Protein AF-0000000075410027 (afdb_homodimer)

Sequence (292 aa):
MDDFMQMAMDQAAAAARRGEVPVGAVLVRAGQVIAADGNRVEELHDPTAHAEMQVIRAAATRLGQTRLEECDLYVTLEPCPMCAAAIAHARLRRLYYGAYDPKGGGVEHGARVFERSTCHHRPEIVGGLREAENAALLQDFFRQRRMDDFMQMAMDQAAAAARRGEVPVGAVLVRAGQVIAADGNRVEELHDPTAHAEMQVIRAAATRLGQTRLEECDLYVTLEPCPMCAAAIAHARLRRLYYGAYDPKGGGVEHGARVFERSTCHHRPEIVGGLREAENAALLQDFFRQRR

Structure (mmCIF, N/CA/C/O backbone):
data_AF-0000000075410027-model_v1
#
loop_
_entity.id
_entity.type
_entity.pdbx_description
1 polymer 'tRNA-specific adenosine deaminase'
#
loop_
_atom_site.group_PDB
_atom_site.id
_atom_site.type_symbol
_atom_site.label_atom_id
_atom_site.label_alt_id
_atom_site.label_comp_id
_atom_site.label_asym_id
_atom_site.label_entity_id
_atom_site.label_seq_id
_atom_site.pdbx_PDB_ins_code
_atom_site.Cartn_x
_atom_site.Cartn_y
_atom_site.Cartn_z
_atom_site.occupancy
_atom_site.B_iso_or_equiv
_atom_site.auth_seq_id
_atom_site.auth_comp_id
_atom_site.auth_asym_id
_atom_site.auth_atom_id
_atom_site.pdbx_PDB_model_num
ATOM 1 N N . MET A 1 1 ? 9.203 -29.406 -10.875 1 52.16 1 MET A N 1
ATOM 2 C CA . MET A 1 1 ? 9.422 -27.953 -10.773 1 52.16 1 MET A CA 1
ATOM 3 C C . MET A 1 1 ? 8.367 -27.312 -9.883 1 52.16 1 MET A C 1
ATOM 5 O O . MET A 1 1 ? 7.188 -27.656 -9.945 1 52.16 1 MET A O 1
ATOM 9 N N . ASP A 1 2 ? 8.812 -26.609 -8.938 1 72.62 2 ASP A N 1
ATOM 10 C CA . ASP A 1 2 ? 7.852 -26.062 -7.984 1 72.62 2 ASP A CA 1
ATOM 11 C C . ASP A 1 2 ? 6.855 -25.141 -8.688 1 72.62 2 ASP A C 1
ATOM 13 O O . ASP A 1 2 ? 7.242 -24.312 -9.523 1 72.62 2 ASP A O 1
ATOM 17 N N . ASP A 1 3 ? 5.711 -25.594 -8.547 1 95.12 3 ASP A N 1
ATOM 18 C CA . ASP A 1 3 ? 4.656 -24.75 -9.094 1 95.12 3 ASP A CA 1
ATOM 19 C C . ASP A 1 3 ? 4.246 -23.672 -8.102 1 95.12 3 ASP A C 1
ATOM 21 O O . ASP A 1 3 ? 3.33 -23.859 -7.301 1 95.12 3 ASP A O 1
ATOM 25 N N . PHE A 1 4 ? 4.961 -22.562 -8.156 1 98.62 4 PHE A N 1
ATOM 26 C CA . PHE A 1 4 ? 4.77 -21.484 -7.203 1 98.62 4 PHE A CA 1
ATOM 27 C C . PHE A 1 4 ? 3.379 -20.875 -7.344 1 98.62 4 PHE A C 1
ATOM 29 O O . PHE A 1 4 ? 2.797 -20.406 -6.359 1 98.62 4 PHE A O 1
ATOM 36 N N . MET A 1 5 ? 2.801 -20.938 -8.57 1 98.75 5 MET A N 1
ATOM 37 C CA . MET A 1 5 ? 1.438 -20.438 -8.734 1 98.75 5 MET A CA 1
ATOM 38 C C . MET A 1 5 ? 0.437 -21.359 -8.047 1 98.75 5 MET A C 1
ATOM 40 O O . MET A 1 5 ? -0.549 -20.891 -7.473 1 98.75 5 MET A O 1
ATOM 44 N N . GLN A 1 6 ? 0.752 -22.656 -8.086 1 98.69 6 GLN A N 1
ATOM 45 C CA . GLN A 1 6 ? -0.108 -23.562 -7.324 1 98.69 6 GLN A CA 1
ATOM 46 C C . GLN A 1 6 ? -0.077 -23.234 -5.836 1 98.69 6 GLN A C 1
ATOM 48 O O . GLN A 1 6 ? -1.111 -23.266 -5.168 1 98.69 6 GLN A O 1
ATOM 53 N N . MET A 1 7 ? 1.075 -22.969 -5.348 1 98.81 7 MET A N 1
ATOM 54 C CA . MET A 1 7 ? 1.211 -22.609 -3.938 1 98.81 7 MET A CA 1
ATOM 55 C C . MET A 1 7 ? 0.446 -21.328 -3.625 1 98.81 7 MET A C 1
ATOM 57 O O . MET A 1 7 ? -0.187 -21.219 -2.574 1 98.81 7 MET A O 1
ATOM 61 N N . ALA A 1 8 ? 0.521 -20.344 -4.547 1 98.88 8 ALA A N 1
ATOM 62 C CA . ALA A 1 8 ? -0.258 -19.125 -4.379 1 98.88 8 ALA A CA 1
ATOM 63 C C . ALA A 1 8 ? -1.755 -19.422 -4.383 1 98.88 8 ALA A C 1
ATOM 65 O O . ALA A 1 8 ? -2.504 -18.875 -3.566 1 98.88 8 ALA A O 1
ATOM 66 N N . MET A 1 9 ? -2.168 -20.312 -5.262 1 98.81 9 MET A N 1
ATOM 67 C CA . MET A 1 9 ? -3.576 -20.688 -5.348 1 98.81 9 MET A CA 1
ATOM 68 C C . MET A 1 9 ? -4.027 -21.391 -4.07 1 98.81 9 MET A C 1
ATOM 70 O O . MET A 1 9 ? -5.168 -21.234 -3.639 1 98.81 9 MET A O 1
ATOM 74 N N . ASP A 1 10 ? -3.135 -22.203 -3.475 1 98.81 10 ASP A N 1
ATOM 75 C CA . ASP A 1 10 ? -3.443 -22.828 -2.193 1 98.81 10 ASP A CA 1
ATOM 76 C C . ASP A 1 10 ? -3.678 -21.781 -1.111 1 98.81 10 ASP A C 1
ATOM 78 O O . ASP A 1 10 ? -4.562 -21.938 -0.268 1 98.81 10 ASP A O 1
ATOM 82 N N . GLN A 1 11 ? -2.906 -20.719 -1.109 1 98.94 11 GLN A N 1
ATOM 83 C CA . GLN A 1 11 ? -3.1 -19.625 -0.172 1 98.94 11 GLN A CA 1
ATOM 84 C C . GLN A 1 11 ? -4.426 -18.906 -0.423 1 98.94 11 GLN A C 1
ATOM 86 O O . GLN A 1 11 ? -5.105 -18.5 0.521 1 98.94 11 GLN A O 1
ATOM 91 N N . ALA A 1 12 ? -4.75 -18.719 -1.704 1 98.88 12 ALA A N 1
ATOM 92 C CA . ALA A 1 12 ? -6.031 -18.109 -2.059 1 98.88 12 ALA A CA 1
ATOM 93 C C . ALA A 1 12 ? -7.199 -18.938 -1.527 1 98.88 12 ALA A C 1
ATOM 95 O O . ALA A 1 12 ? -8.148 -18.391 -0.961 1 98.88 12 ALA A O 1
ATOM 96 N N . ALA A 1 13 ? -7.082 -20.234 -1.699 1 98.62 13 ALA A N 1
ATOM 97 C CA . ALA A 1 13 ? -8.117 -21.141 -1.203 1 98.62 13 ALA A CA 1
ATOM 98 C C . ALA A 1 13 ? -8.242 -21.047 0.316 1 98.62 13 ALA A C 1
ATOM 100 O O . ALA A 1 13 ? -9.344 -21.062 0.859 1 98.62 13 ALA A O 1
ATOM 101 N N . ALA A 1 14 ? -7.133 -21.047 1.018 1 98.75 14 ALA A N 1
ATOM 102 C CA . ALA A 1 14 ? -7.129 -20.906 2.471 1 98.75 14 ALA A CA 1
ATOM 103 C C . ALA A 1 14 ? -7.785 -19.594 2.895 1 98.75 14 ALA A C 1
ATOM 105 O O . ALA A 1 14 ? -8.508 -19.547 3.891 1 98.75 14 ALA A O 1
ATOM 106 N N . ALA A 1 15 ? -7.508 -18.484 2.145 1 98.75 15 ALA A N 1
ATOM 107 C CA . ALA A 1 15 ? -8.156 -17.203 2.416 1 98.75 15 ALA A CA 1
ATOM 108 C C . ALA A 1 15 ? -9.672 -17.312 2.287 1 98.75 15 ALA A C 1
ATOM 110 O O . ALA A 1 15 ? -10.406 -16.828 3.143 1 98.75 15 ALA A O 1
ATOM 111 N N . ALA A 1 16 ? -10.109 -17.984 1.285 1 98.25 16 ALA A N 1
ATOM 112 C CA . ALA A 1 16 ? -11.539 -18.172 1.07 1 98.25 16 ALA A CA 1
ATOM 113 C C . ALA A 1 16 ? -12.18 -18.906 2.252 1 98.25 16 ALA A C 1
ATOM 115 O O . ALA A 1 16 ? -13.273 -18.547 2.693 1 98.25 16 ALA A O 1
ATOM 116 N N . ARG A 1 17 ? -11.477 -19.891 2.74 1 97.31 17 ARG A N 1
ATOM 117 C CA . ARG A 1 17 ? -11.992 -20.688 3.85 1 97.31 17 ARG A CA 1
ATOM 118 C C . ARG A 1 17 ? -12.141 -19.828 5.109 1 97.31 17 ARG A C 1
ATOM 120 O O . ARG A 1 17 ? -12.984 -20.125 5.961 1 97.31 17 ARG A O 1
ATOM 127 N N . ARG A 1 18 ? -11.414 -18.766 5.203 1 96.38 18 ARG A N 1
ATOM 128 C CA . ARG A 1 18 ? -11.477 -17.875 6.355 1 96.38 18 ARG A CA 1
ATOM 129 C C . ARG A 1 18 ? -12.438 -16.719 6.098 1 96.38 18 ARG A C 1
ATOM 131 O O . ARG A 1 18 ? -12.516 -15.773 6.895 1 96.38 18 ARG A O 1
ATOM 138 N N . GLY A 1 19 ? -13.047 -16.719 4.918 1 96.69 19 GLY A N 1
ATOM 139 C CA . GLY A 1 19 ? -14.031 -15.695 4.605 1 96.69 19 GLY A CA 1
ATOM 140 C C . GLY A 1 19 ? -13.43 -14.484 3.92 1 96.69 19 GLY A C 1
ATOM 141 O O . GLY A 1 19 ? -14.094 -13.445 3.789 1 96.69 19 GLY A O 1
ATOM 142 N N . GLU A 1 20 ? -12.195 -14.578 3.502 1 98.44 20 GLU A N 1
ATOM 143 C CA . GLU A 1 20 ? -11.508 -13.516 2.781 1 98.44 20 GLU A CA 1
ATOM 144 C C . GLU A 1 20 ? -11.664 -13.68 1.272 1 98.44 20 GLU A C 1
ATOM 146 O O . GLU A 1 20 ? -11.797 -14.797 0.775 1 98.44 20 GLU A O 1
ATOM 151 N N . VAL A 1 21 ? -11.672 -12.477 0.476 1 98.31 21 VAL A N 1
ATOM 152 C CA . VAL A 1 21 ? -11.539 -12.578 -0.973 1 98.31 21 VAL A CA 1
ATOM 153 C 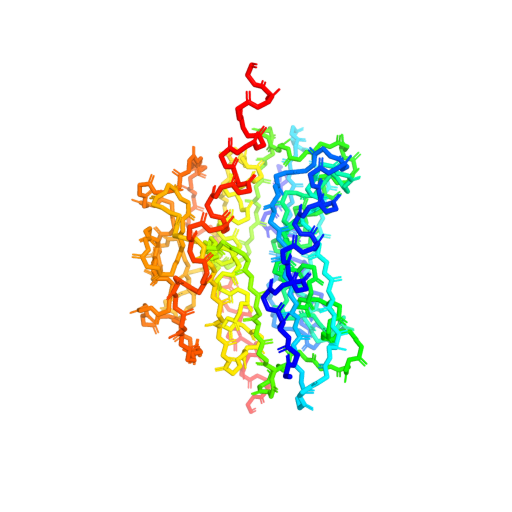C . VAL A 1 21 ? -10.359 -13.484 -1.321 1 98.31 21 VAL A C 1
ATOM 155 O O . VAL A 1 21 ? -9.266 -13.32 -0.78 1 98.31 21 VAL A O 1
ATOM 158 N N . PRO A 1 22 ? -10.57 -14.484 -2.164 1 98.75 22 PRO A N 1
ATOM 159 C CA . PRO A 1 22 ? -9.555 -15.516 -2.393 1 98.75 22 PRO A CA 1
ATOM 160 C C . PRO A 1 22 ? -8.406 -15.023 -3.273 1 98.75 22 PRO A C 1
ATOM 162 O O . PRO A 1 22 ? -8.367 -15.336 -4.465 1 98.75 22 PRO A O 1
ATOM 165 N N . VAL A 1 23 ? -7.516 -14.375 -2.76 1 98.94 23 VAL A N 1
ATOM 166 C CA . VAL A 1 23 ? -6.25 -14 -3.385 1 98.94 23 VAL A CA 1
ATOM 167 C C . VAL A 1 23 ? -5.086 -14.547 -2.561 1 98.94 23 VAL A C 1
ATOM 169 O O . VAL A 1 23 ? -5.102 -14.477 -1.328 1 98.94 23 VAL A O 1
ATOM 172 N N . GLY A 1 24 ? -4.172 -15.141 -3.156 1 98.94 24 GLY A N 1
ATOM 173 C CA . GLY A 1 24 ? -2.979 -15.688 -2.529 1 98.94 24 GLY A CA 1
ATOM 174 C C . GLY A 1 24 ? -1.696 -15.305 -3.242 1 98.94 24 GLY A C 1
ATOM 175 O O . GLY A 1 24 ? -1.711 -15.008 -4.441 1 98.94 24 GLY A O 1
ATOM 176 N N . ALA A 1 25 ? -0.602 -15.281 -2.502 1 98.94 25 ALA A N 1
ATOM 177 C CA . ALA A 1 25 ? 0.689 -14.875 -3.047 1 98.94 25 ALA A CA 1
ATOM 178 C C . ALA A 1 25 ? 1.83 -15.664 -2.414 1 98.94 25 ALA A C 1
ATOM 180 O O . ALA A 1 25 ? 1.72 -16.125 -1.273 1 98.94 25 ALA A O 1
ATOM 181 N N . VAL A 1 26 ? 2.871 -15.781 -3.16 1 98.94 26 VAL A N 1
ATOM 182 C CA . VAL A 1 26 ? 4.117 -16.406 -2.725 1 98.94 26 VAL A CA 1
ATOM 183 C C . VAL A 1 26 ? 5.305 -15.57 -3.207 1 98.94 26 VAL A C 1
ATOM 185 O O . VAL A 1 26 ? 5.324 -15.109 -4.348 1 98.94 26 VAL A O 1
ATOM 188 N N . LEU A 1 27 ? 6.152 -15.32 -2.354 1 98.88 27 LEU A N 1
ATOM 189 C CA . LEU A 1 27 ? 7.41 -14.664 -2.695 1 98.88 27 LEU A CA 1
ATOM 190 C C . LEU A 1 27 ? 8.562 -15.656 -2.674 1 98.88 27 LEU A C 1
ATOM 192 O O . LEU A 1 27 ? 8.742 -16.391 -1.693 1 98.88 27 LEU A O 1
ATOM 196 N N . VAL A 1 28 ? 9.336 -15.688 -3.758 1 98.81 28 VAL A N 1
ATOM 197 C CA . VAL A 1 28 ? 10.352 -16.719 -3.979 1 98.81 28 VAL A CA 1
ATOM 198 C C . VAL A 1 28 ? 11.719 -16.062 -4.16 1 98.81 28 VAL A C 1
ATOM 200 O O . VAL A 1 28 ? 11.828 -15.023 -4.812 1 98.81 28 VAL A O 1
ATOM 203 N N . ARG A 1 29 ? 12.727 -16.562 -3.551 1 98.19 29 ARG A N 1
ATOM 204 C CA . ARG A 1 29 ? 14.125 -16.156 -3.725 1 98.19 29 ARG A CA 1
ATOM 205 C C . ARG A 1 29 ? 15.008 -17.375 -4.023 1 98.19 29 ARG A C 1
ATOM 207 O O . ARG A 1 29 ? 15.047 -18.328 -3.246 1 98.19 29 ARG A O 1
ATOM 214 N N . ALA A 1 30 ? 15.617 -17.391 -5.109 1 96.38 30 ALA A N 1
ATOM 215 C CA . ALA A 1 30 ? 16.531 -18.469 -5.5 1 96.38 30 ALA A CA 1
ATOM 216 C C . ALA A 1 30 ? 15.828 -19.812 -5.426 1 96.38 30 ALA A C 1
ATOM 218 O O . ALA A 1 30 ? 16.375 -20.766 -4.859 1 96.38 30 ALA A O 1
ATOM 219 N N . GLY A 1 31 ? 14.648 -19.797 -5.863 1 96.38 31 GLY A N 1
ATOM 220 C CA . GLY A 1 31 ? 13.914 -21.047 -5.977 1 96.38 31 GLY A CA 1
ATOM 221 C C . GLY A 1 31 ? 13.312 -21.516 -4.664 1 96.38 31 GLY A C 1
ATOM 222 O O . GLY A 1 31 ? 12.703 -22.578 -4.594 1 96.38 31 GLY A O 1
ATOM 223 N N . GLN A 1 32 ? 13.438 -20.688 -3.66 1 97.5 32 GLN A N 1
ATOM 224 C CA . GLN A 1 32 ? 12.898 -21.031 -2.35 1 97.5 32 GLN A CA 1
ATOM 225 C C . GLN A 1 32 ? 11.797 -20.047 -1.941 1 97.5 32 GLN A C 1
ATOM 227 O O . GLN A 1 32 ? 11.922 -18.844 -2.158 1 97.5 32 GLN A O 1
ATOM 232 N N . VAL A 1 33 ? 10.789 -20.609 -1.358 1 98.5 33 VAL A N 1
ATOM 233 C CA . VAL A 1 33 ? 9.711 -19.766 -0.85 1 98.5 33 VAL A CA 1
ATOM 234 C C . VAL A 1 33 ? 10.172 -19.031 0.408 1 98.5 33 VAL A C 1
ATOM 236 O O . VAL A 1 33 ? 10.586 -19.672 1.384 1 98.5 33 VAL A O 1
ATOM 239 N N . ILE A 1 34 ? 10.062 -17.734 0.366 1 98.38 34 ILE A N 1
ATOM 240 C CA . ILE A 1 34 ? 10.445 -16.922 1.509 1 98.38 34 ILE A CA 1
ATOM 241 C C . ILE A 1 34 ? 9.219 -16.562 2.336 1 98.38 34 ILE A C 1
ATOM 243 O O . ILE A 1 34 ? 9.297 -16.438 3.561 1 98.38 34 ILE A O 1
ATOM 247 N N . ALA A 1 35 ? 8.125 -16.406 1.696 1 98.81 35 ALA A N 1
ATOM 248 C CA . ALA A 1 35 ? 6.863 -16.047 2.346 1 98.81 35 ALA A CA 1
ATOM 249 C C . ALA A 1 35 ? 5.668 -16.5 1.509 1 98.81 35 ALA A C 1
ATOM 251 O O . ALA A 1 35 ? 5.746 -16.547 0.278 1 98.81 35 ALA A O 1
ATOM 252 N N . ALA A 1 36 ? 4.641 -16.859 2.102 1 98.88 36 ALA A N 1
ATOM 253 C CA . ALA A 1 36 ? 3.367 -17.25 1.503 1 98.88 36 ALA A CA 1
ATOM 254 C C . ALA A 1 36 ? 2.195 -16.844 2.383 1 98.88 36 ALA A C 1
ATOM 256 O O . ALA A 1 36 ? 2.254 -16.969 3.609 1 98.88 36 ALA A O 1
ATOM 257 N N . ASP A 1 37 ? 1.23 -16.266 1.782 1 98.94 37 ASP A N 1
ATOM 258 C CA . ASP A 1 37 ? 0.067 -15.828 2.547 1 98.94 37 ASP A CA 1
ATOM 259 C C . ASP A 1 37 ? -1.102 -15.484 1.622 1 98.94 37 ASP A C 1
ATOM 261 O O . ASP A 1 37 ? -0.961 -15.523 0.398 1 98.94 37 ASP A O 1
ATOM 265 N N . GLY A 1 38 ? -2.305 -15.297 2.178 1 98.94 38 GLY A N 1
ATOM 266 C CA . GLY A 1 38 ? -3.5 -14.82 1.501 1 98.94 38 GLY A CA 1
ATOM 267 C C . GLY A 1 38 ? -4.047 -13.531 2.092 1 98.94 38 GLY A C 1
ATOM 268 O O . GLY A 1 38 ? -3.475 -12.984 3.039 1 98.94 38 GLY A O 1
ATOM 269 N N . ASN A 1 39 ? -5.059 -13.047 1.417 1 98.88 39 ASN A N 1
ATOM 270 C CA . ASN A 1 39 ? -5.738 -11.875 1.954 1 98.88 39 ASN A CA 1
ATOM 271 C C . ASN A 1 39 ? -6.125 -12.07 3.416 1 98.88 39 ASN A C 1
ATOM 273 O O . ASN A 1 39 ? -6.57 -13.148 3.805 1 98.88 39 ASN A O 1
ATOM 277 N N . ARG A 1 40 ? -5.98 -11.008 4.215 1 98.56 40 ARG A N 1
ATOM 278 C CA . ARG A 1 40 ? -6.375 -11.047 5.617 1 98.56 40 ARG A CA 1
ATOM 279 C C . ARG A 1 40 ? -7.062 -9.742 6.027 1 98.56 40 ARG A C 1
ATOM 281 O O . ARG A 1 40 ? -6.957 -9.312 7.176 1 98.56 40 ARG A O 1
ATOM 288 N N . VAL A 1 41 ? -7.707 -9.078 5.113 1 98.62 41 VAL A N 1
ATOM 289 C CA . VAL A 1 41 ? -8.32 -7.766 5.312 1 98.62 41 VAL A CA 1
ATOM 290 C C . VAL A 1 41 ? -9.344 -7.844 6.441 1 98.62 41 VAL A C 1
ATOM 292 O O . VAL A 1 41 ? -9.297 -7.059 7.391 1 98.62 41 VAL A O 1
ATOM 295 N N . GLU A 1 42 ? -10.242 -8.82 6.383 1 97.31 42 GLU A N 1
ATOM 296 C CA . GLU A 1 42 ? -11.289 -8.961 7.387 1 97.31 42 GLU A CA 1
ATOM 297 C C . GLU A 1 42 ? -10.734 -9.5 8.703 1 97.31 42 GLU A C 1
ATOM 299 O O . GLU A 1 42 ? -11.039 -8.977 9.773 1 97.31 42 GLU A O 1
ATOM 304 N N . GLU A 1 43 ? -9.93 -10.5 8.594 1 97.5 43 GLU A N 1
ATOM 305 C CA . GLU A 1 43 ? -9.375 -11.156 9.773 1 97.5 43 GLU A CA 1
ATOM 306 C C . GLU A 1 43 ? -8.594 -10.172 10.633 1 97.5 43 GLU A C 1
ATOM 308 O O . GLU A 1 43 ? -8.688 -10.203 11.867 1 97.5 43 GLU A O 1
ATOM 313 N N . LEU A 1 44 ? -7.852 -9.219 10.039 1 97.31 44 LEU A N 1
ATOM 314 C CA . LEU A 1 44 ? -6.949 -8.344 10.781 1 97.31 44 LEU A CA 1
ATOM 315 C C . LEU A 1 44 ? -7.547 -6.949 10.93 1 97.31 44 LEU A C 1
ATOM 317 O O . LEU A 1 44 ? -6.902 -6.047 11.477 1 97.31 44 LEU A O 1
ATOM 321 N N . HIS A 1 45 ? -8.75 -6.742 10.398 1 97.19 45 HIS A N 1
ATOM 322 C CA . HIS A 1 45 ? -9.344 -5.414 10.352 1 97.19 45 HIS A CA 1
ATOM 323 C C . HIS A 1 45 ? -8.375 -4.398 9.758 1 97.19 45 HIS A C 1
ATOM 325 O O . HIS A 1 45 ? -8.156 -3.332 10.344 1 97.19 45 HIS A O 1
ATOM 331 N N . ASP A 1 46 ? -7.762 -4.75 8.648 1 98.5 46 ASP A N 1
ATOM 332 C CA . ASP A 1 46 ? -6.742 -3.951 7.98 1 98.5 46 ASP A CA 1
ATOM 333 C C . ASP A 1 46 ? -7.008 -3.865 6.48 1 98.5 46 ASP A C 1
ATOM 335 O O . ASP A 1 46 ? -6.781 -4.828 5.746 1 98.5 46 ASP A O 1
ATOM 339 N N . PRO A 1 47 ? -7.434 -2.717 6.031 1 98.69 47 PRO A N 1
ATOM 340 C CA . PRO A 1 47 ? -7.789 -2.586 4.617 1 98.69 47 PRO A CA 1
ATOM 341 C C . PRO A 1 47 ? -6.59 -2.773 3.689 1 98.69 47 PRO A C 1
ATOM 343 O O . PRO A 1 47 ? -6.754 -2.881 2.473 1 98.69 47 PRO A O 1
ATOM 346 N N . THR A 1 48 ? -5.359 -2.844 4.238 1 98.75 48 THR A N 1
ATOM 347 C CA . THR A 1 48 ? -4.156 -2.951 3.42 1 98.75 48 THR A CA 1
ATOM 348 C C . THR A 1 48 ? -3.629 -4.383 3.42 1 98.75 48 THR A C 1
ATOM 350 O O . THR A 1 48 ? -2.643 -4.688 2.746 1 98.75 48 THR A O 1
ATOM 353 N N . ALA A 1 49 ? -4.309 -5.273 4.105 1 98.75 49 ALA A N 1
ATOM 354 C CA . ALA A 1 49 ? -3.777 -6.617 4.32 1 98.75 49 ALA A CA 1
ATOM 355 C C . ALA A 1 49 ? -4.062 -7.516 3.119 1 98.75 49 ALA A C 1
ATOM 357 O O . ALA A 1 49 ? -4.609 -8.609 3.273 1 98.75 49 ALA A O 1
ATOM 358 N N . HIS A 1 50 ? -3.674 -7.066 1.96 1 98.94 50 HIS A N 1
ATOM 359 C CA . HIS A 1 50 ? -3.721 -7.883 0.751 1 98.94 50 HIS A CA 1
ATOM 360 C C . HIS A 1 50 ? -2.627 -8.945 0.762 1 98.94 50 HIS A C 1
ATOM 362 O O . HIS A 1 50 ? -1.615 -8.797 1.45 1 98.94 50 HIS A O 1
ATOM 368 N N . ALA A 1 51 ? -2.816 -9.984 0.036 1 98.94 51 ALA A N 1
ATOM 369 C CA . ALA A 1 51 ? -1.875 -11.094 -0.016 1 98.94 51 ALA A CA 1
ATOM 370 C C . ALA A 1 51 ? -0.47 -10.609 -0.361 1 98.94 51 ALA A C 1
ATOM 372 O O . ALA A 1 51 ? 0.506 -11.008 0.279 1 98.94 51 ALA A O 1
ATOM 373 N N . GLU A 1 52 ? -0.322 -9.742 -1.394 1 98.94 52 G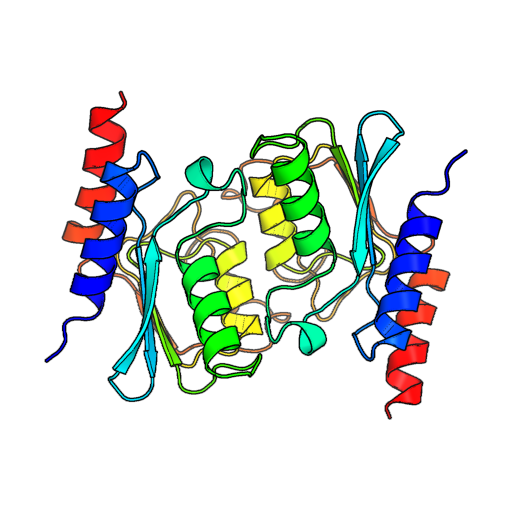LU A N 1
ATOM 374 C CA . GLU A 1 52 ? 0.969 -9.219 -1.828 1 98.94 52 GLU A CA 1
ATOM 375 C C . GLU A 1 52 ? 1.662 -8.461 -0.702 1 98.94 52 GLU A C 1
ATOM 377 O O . GLU A 1 52 ? 2.863 -8.625 -0.482 1 98.94 52 GLU A O 1
ATOM 382 N N . MET A 1 53 ? 0.872 -7.602 -0.048 1 98.94 53 MET A N 1
ATOM 383 C CA . MET A 1 53 ? 1.417 -6.82 1.061 1 98.94 53 MET A CA 1
ATOM 384 C C . MET A 1 53 ? 1.944 -7.734 2.16 1 98.94 53 MET A C 1
ATOM 386 O O . MET A 1 53 ? 3.035 -7.512 2.689 1 98.94 53 MET A O 1
ATOM 390 N N . GLN A 1 54 ? 1.171 -8.781 2.49 1 98.88 54 GLN A N 1
ATOM 391 C CA . GLN A 1 54 ? 1.558 -9.727 3.537 1 98.88 54 GLN A CA 1
ATOM 392 C C . GLN A 1 54 ? 2.906 -10.367 3.227 1 98.88 54 GLN A C 1
ATOM 394 O O . GLN A 1 54 ? 3.783 -10.438 4.09 1 98.88 54 GLN A O 1
ATOM 399 N N . VAL A 1 55 ? 3.084 -10.805 2.023 1 98.94 55 VAL A N 1
ATOM 400 C CA . VAL A 1 55 ? 4.281 -11.586 1.729 1 98.94 55 VAL A CA 1
ATOM 401 C C . VAL A 1 55 ? 5.477 -10.656 1.549 1 98.94 55 VAL A C 1
ATOM 403 O O . VAL A 1 55 ? 6.605 -11.016 1.891 1 98.94 55 VAL A O 1
ATOM 406 N N . ILE A 1 56 ? 5.277 -9.453 1.019 1 98.94 56 ILE A N 1
ATOM 407 C CA . ILE A 1 56 ? 6.363 -8.492 0.882 1 98.94 56 ILE A CA 1
ATOM 408 C C . ILE A 1 56 ? 6.887 -8.102 2.264 1 98.94 56 ILE A C 1
ATOM 410 O O . ILE A 1 56 ? 8.094 -8.125 2.506 1 98.94 56 ILE A O 1
ATOM 414 N N . ARG A 1 57 ? 6.012 -7.777 3.189 1 98.69 57 ARG A N 1
ATOM 415 C CA . ARG A 1 57 ? 6.41 -7.391 4.539 1 98.69 57 ARG A CA 1
ATOM 416 C C . ARG A 1 57 ? 7.113 -8.539 5.25 1 98.69 57 ARG A C 1
ATOM 418 O O . ARG A 1 57 ? 8.141 -8.344 5.895 1 98.69 57 ARG A O 1
ATOM 425 N N . ALA A 1 58 ? 6.551 -9.734 5.137 1 98.62 58 ALA A N 1
ATOM 426 C CA . ALA A 1 58 ? 7.137 -10.906 5.781 1 98.62 58 ALA A CA 1
ATOM 427 C C . ALA A 1 58 ? 8.539 -11.18 5.25 1 98.62 58 ALA A C 1
ATOM 429 O O . ALA A 1 58 ? 9.461 -11.461 6.023 1 98.62 58 ALA A O 1
ATOM 430 N N . ALA A 1 59 ? 8.695 -11.117 3.969 1 98.56 59 ALA A N 1
ATOM 431 C CA . ALA A 1 59 ? 9.992 -11.383 3.354 1 98.56 59 ALA A CA 1
ATOM 432 C C . ALA A 1 59 ? 11.023 -10.328 3.758 1 98.56 59 ALA A C 1
ATOM 434 O O . ALA A 1 59 ? 12.164 -10.664 4.078 1 98.56 59 ALA A O 1
ATOM 435 N N . ALA A 1 60 ? 10.602 -9.055 3.684 1 98.5 60 ALA A N 1
ATOM 436 C CA . ALA A 1 60 ? 11.5 -7.965 4.062 1 98.5 60 ALA A CA 1
ATOM 437 C C . ALA A 1 60 ? 12 -8.141 5.496 1 98.5 60 ALA A C 1
ATOM 439 O O . ALA A 1 60 ? 13.188 -7.965 5.77 1 98.5 60 ALA A O 1
ATOM 440 N N . THR A 1 61 ? 11.07 -8.5 6.367 1 97.19 61 THR A N 1
ATOM 441 C CA . THR A 1 61 ? 11.414 -8.727 7.766 1 97.19 61 THR A CA 1
ATOM 442 C C . THR A 1 61 ? 12.375 -9.906 7.902 1 97.19 61 THR A C 1
ATOM 444 O O . THR A 1 61 ? 13.391 -9.82 8.594 1 97.19 61 THR A O 1
ATOM 447 N N . ARG A 1 62 ? 12.07 -10.969 7.285 1 97.12 62 ARG A N 1
ATOM 448 C CA . ARG A 1 62 ? 12.867 -12.188 7.359 1 97.12 62 ARG A CA 1
ATOM 449 C C . ARG A 1 62 ? 14.281 -11.953 6.84 1 97.12 62 ARG A C 1
ATOM 451 O O . ARG A 1 62 ? 15.25 -12.469 7.398 1 97.12 62 ARG A O 1
ATOM 458 N N . LEU A 1 63 ? 14.375 -11.211 5.785 1 96.88 63 LEU A N 1
ATOM 459 C CA . LEU A 1 63 ? 15.664 -10.992 5.137 1 96.88 63 LEU A CA 1
ATOM 460 C C . LEU A 1 63 ? 16.391 -9.797 5.746 1 96.88 63 LEU A C 1
ATOM 462 O O . LEU A 1 63 ? 17.578 -9.586 5.484 1 96.88 63 LEU A O 1
ATOM 466 N N . GLY A 1 64 ? 15.688 -9 6.496 1 97.06 64 GLY A N 1
ATOM 467 C CA . GLY A 1 64 ? 16.281 -7.844 7.145 1 97.06 64 GLY A CA 1
ATOM 468 C C . GLY A 1 64 ? 16.641 -6.738 6.172 1 97.06 64 GLY A C 1
ATOM 469 O O . GLY A 1 64 ? 17.672 -6.07 6.34 1 97.06 64 GLY A O 1
ATOM 470 N N . GLN A 1 65 ? 15.883 -6.664 5.129 1 96.19 65 GLN A N 1
ATOM 471 C CA . GLN A 1 65 ? 16.156 -5.633 4.129 1 96.19 65 GLN A CA 1
ATOM 472 C C . GLN A 1 65 ? 14.859 -5.129 3.496 1 96.19 65 GLN A C 1
ATOM 474 O O . GLN A 1 65 ? 13.891 -5.883 3.369 1 96.19 65 GLN A O 1
ATOM 479 N N . THR A 1 66 ? 14.875 -3.863 3.047 1 97.12 66 THR A N 1
ATOM 480 C CA . THR A 1 66 ? 13.703 -3.236 2.451 1 97.12 66 THR A CA 1
ATOM 481 C C . THR A 1 66 ? 13.633 -3.527 0.956 1 97.12 66 THR A C 1
ATOM 483 O O . THR A 1 66 ? 12.547 -3.514 0.364 1 97.12 66 THR A O 1
ATOM 486 N N . ARG A 1 67 ? 14.773 -3.73 0.361 1 98.06 67 ARG A N 1
ATOM 487 C CA . ARG A 1 67 ? 14.859 -4.02 -1.065 1 98.06 67 ARG A CA 1
ATOM 488 C C . ARG A 1 67 ? 14.938 -5.523 -1.314 1 98.06 67 ARG A C 1
ATOM 490 O O . ARG A 1 67 ? 15.766 -6.219 -0.723 1 98.06 67 ARG A O 1
ATOM 497 N N . LEU A 1 68 ? 14.062 -6.004 -2.127 1 98.56 68 LEU A N 1
ATOM 498 C CA . LEU A 1 68 ? 13.922 -7.43 -2.41 1 98.56 68 LEU A CA 1
ATOM 499 C C . LEU A 1 68 ? 14.258 -7.727 -3.869 1 98.56 68 LEU A C 1
ATOM 501 O O . LEU A 1 68 ? 13.492 -8.406 -4.559 1 98.56 68 LEU A O 1
ATOM 505 N N . GLU A 1 69 ? 15.375 -7.27 -4.332 1 98.06 69 GLU A N 1
ATOM 506 C CA . GLU A 1 69 ? 15.758 -7.23 -5.738 1 98.06 69 GLU A CA 1
ATOM 507 C C . GLU A 1 69 ? 15.977 -8.633 -6.293 1 98.06 69 GLU A C 1
ATOM 509 O O . GLU A 1 69 ? 16 -8.828 -7.508 1 98.06 69 GLU A O 1
ATOM 514 N N . GLU A 1 70 ? 16.078 -9.68 -5.465 1 97.75 70 GLU A N 1
ATOM 515 C CA . GLU A 1 70 ? 16.312 -11.039 -5.934 1 97.75 70 GLU A CA 1
ATOM 516 C C . GLU A 1 70 ? 15.078 -11.914 -5.758 1 97.75 70 GLU A C 1
ATOM 518 O O . GLU A 1 70 ? 15.164 -13.141 -5.855 1 97.75 70 GLU A O 1
ATOM 523 N N . CYS A 1 71 ? 13.984 -11.234 -5.523 1 98.75 71 CYS A N 1
ATOM 524 C CA . CYS A 1 71 ? 12.781 -11.992 -5.215 1 98.75 71 CYS A CA 1
ATOM 525 C C . CYS A 1 71 ? 11.766 -11.898 -6.348 1 98.75 71 CYS A C 1
ATOM 527 O O . CYS A 1 71 ? 11.688 -10.867 -7.027 1 98.75 71 CYS A O 1
ATOM 529 N N . ASP A 1 72 ? 11.031 -12.977 -6.547 1 98.88 72 ASP A N 1
ATOM 530 C CA . ASP A 1 72 ? 9.922 -13.078 -7.488 1 98.88 72 ASP A CA 1
ATOM 531 C C . ASP A 1 72 ? 8.594 -13.266 -6.754 1 98.88 72 ASP A C 1
ATOM 533 O O . ASP A 1 72 ? 8.516 -14.039 -5.797 1 98.88 72 ASP A O 1
ATOM 537 N N . LEU A 1 73 ? 7.594 -12.555 -7.242 1 98.94 73 LEU A N 1
ATOM 538 C CA . LEU A 1 73 ? 6.273 -12.633 -6.625 1 98.94 73 LEU A CA 1
ATOM 539 C C . LEU A 1 73 ? 5.301 -13.391 -7.527 1 98.94 73 LEU A C 1
ATOM 541 O O . LEU A 1 73 ? 5.199 -13.094 -8.719 1 98.94 73 LEU A O 1
ATOM 545 N N . TYR A 1 74 ? 4.691 -14.352 -7 1 98.94 74 TYR A N 1
ATOM 546 C CA . TYR A 1 74 ? 3.543 -15.008 -7.617 1 98.94 74 TYR A CA 1
ATOM 547 C C . TYR A 1 74 ? 2.254 -14.648 -6.887 1 98.94 74 TYR A C 1
ATOM 549 O O . TYR A 1 74 ? 2.148 -14.82 -5.672 1 98.94 74 TYR A O 1
ATOM 557 N N . VAL A 1 75 ? 1.267 -14.148 -7.609 1 98.94 75 VAL A N 1
ATOM 558 C CA . VAL A 1 75 ? -0.008 -13.789 -7 1 98.94 75 VAL A CA 1
ATOM 559 C C . VAL A 1 75 ? -1.155 -14.18 -7.934 1 98.94 75 VAL A C 1
ATOM 561 O O . VAL A 1 75 ? -1.011 -14.133 -9.156 1 98.94 75 VAL A O 1
ATOM 564 N N . THR A 1 76 ? -2.256 -14.516 -7.387 1 98.94 76 THR A N 1
ATOM 565 C CA . THR A 1 76 ? -3.318 -15.18 -8.133 1 98.94 76 THR A CA 1
ATOM 566 C C . THR A 1 76 ? -4.145 -14.156 -8.922 1 98.94 76 THR A C 1
ATOM 568 O O . THR A 1 76 ? -4.906 -14.531 -9.812 1 98.94 76 THR A O 1
ATOM 571 N N . LEU A 1 77 ? -4.004 -12.914 -8.648 1 98.94 77 LEU A N 1
ATOM 572 C CA . LEU A 1 77 ? -4.809 -11.859 -9.242 1 98.94 77 LEU A CA 1
ATOM 573 C C . LEU A 1 77 ? -3.947 -10.648 -9.586 1 98.94 77 LEU A C 1
ATOM 575 O O . LEU A 1 77 ? -3.01 -10.32 -8.852 1 98.94 77 LEU A O 1
ATOM 579 N N . GLU A 1 78 ? -4.23 -9.977 -10.68 1 98.94 78 GLU A N 1
ATOM 580 C CA . GLU A 1 78 ? -3.537 -8.734 -11 1 98.94 78 GLU A CA 1
ATOM 581 C C . GLU A 1 78 ? -3.492 -7.793 -9.805 1 98.94 78 GLU A C 1
ATOM 583 O O . GLU A 1 78 ? -4.531 -7.457 -9.234 1 98.94 78 GLU A O 1
ATOM 588 N N . PRO A 1 79 ? -2.287 -7.344 -9.391 1 98.94 79 PRO A N 1
ATOM 589 C CA . PRO A 1 79 ? -2.178 -6.441 -8.25 1 98.94 79 PRO A CA 1
ATOM 590 C C . PRO A 1 79 ? -2.953 -5.141 -8.445 1 98.94 79 PRO A C 1
ATOM 592 O O . PRO A 1 79 ? -2.984 -4.598 -9.547 1 98.94 79 PRO A O 1
ATOM 595 N N . CYS A 1 80 ? -3.604 -4.66 -7.391 1 98.88 80 CYS A N 1
ATOM 596 C CA . CYS A 1 80 ? -4.18 -3.32 -7.371 1 98.88 80 CYS A CA 1
ATOM 597 C C . CYS A 1 80 ? -3.092 -2.258 -7.328 1 98.88 80 CYS A C 1
ATOM 599 O O . CYS A 1 80 ? -1.911 -2.578 -7.176 1 98.88 80 CYS A O 1
ATOM 601 N N . PRO A 1 81 ? -3.441 -0.997 -7.418 1 98.88 81 PRO A N 1
ATOM 602 C CA . PRO A 1 81 ? -2.404 0.037 -7.402 1 98.88 81 PRO A CA 1
ATOM 603 C C . PRO A 1 81 ? -1.578 0.023 -6.117 1 98.88 81 PRO A C 1
ATOM 605 O O . PRO A 1 81 ? -0.369 0.263 -6.156 1 98.88 81 PRO A O 1
ATOM 608 N N . MET A 1 82 ? -2.172 -0.238 -4.977 1 98.94 82 MET A N 1
ATOM 609 C CA . MET A 1 82 ? -1.452 -0.315 -3.709 1 98.94 82 MET A CA 1
ATOM 610 C C . MET A 1 82 ? -0.35 -1.366 -3.771 1 98.94 82 MET A C 1
ATOM 612 O O . MET A 1 82 ? 0.809 -1.076 -3.469 1 98.94 82 MET A O 1
ATOM 616 N N . CYS A 1 83 ? -0.724 -2.494 -4.203 1 98.94 83 CYS A N 1
ATOM 617 C CA . CYS A 1 83 ? 0.211 -3.613 -4.223 1 98.94 83 CYS A CA 1
ATOM 618 C C . CYS A 1 83 ? 1.244 -3.445 -5.328 1 98.94 83 CYS A C 1
ATOM 620 O O . CYS A 1 83 ? 2.4 -3.84 -5.172 1 98.94 83 CYS A O 1
ATOM 622 N N . ALA A 1 84 ? 0.799 -2.943 -6.438 1 98.94 84 ALA A N 1
ATOM 623 C CA . ALA A 1 84 ? 1.752 -2.674 -7.512 1 98.94 84 ALA A CA 1
ATOM 624 C C . ALA A 1 84 ? 2.834 -1.701 -7.055 1 98.94 84 ALA A C 1
ATOM 626 O O . ALA A 1 84 ? 4.02 -1.916 -7.316 1 98.94 84 ALA A O 1
ATOM 627 N N . ALA A 1 85 ? 2.408 -0.647 -6.41 1 98.94 85 ALA A N 1
ATOM 628 C CA . ALA A 1 85 ? 3.381 0.324 -5.918 1 98.94 85 ALA A CA 1
ATOM 629 C C . ALA A 1 85 ? 4.285 -0.297 -4.855 1 98.94 85 ALA A C 1
ATOM 631 O O . ALA A 1 85 ? 5.484 -0.005 -4.805 1 98.94 85 ALA A O 1
ATOM 632 N N . ALA A 1 86 ? 3.73 -1.137 -3.992 1 98.94 86 ALA A N 1
ATOM 633 C CA . ALA A 1 86 ? 4.531 -1.841 -2.994 1 98.94 86 ALA A CA 1
ATOM 634 C C . ALA A 1 86 ? 5.609 -2.695 -3.658 1 98.94 86 ALA A C 1
ATOM 636 O O . ALA A 1 86 ? 6.742 -2.754 -3.182 1 98.94 86 ALA A O 1
ATOM 637 N N . ILE A 1 87 ? 5.242 -3.359 -4.73 1 98.94 87 ILE A N 1
ATOM 638 C CA . ILE A 1 87 ? 6.164 -4.18 -5.508 1 98.94 87 ILE A CA 1
ATOM 639 C C . ILE A 1 87 ? 7.324 -3.324 -6.008 1 98.94 87 ILE A C 1
ATOM 641 O O . ILE A 1 87 ? 8.484 -3.723 -5.91 1 98.94 87 ILE A O 1
ATOM 645 N N . ALA A 1 88 ? 7.004 -2.154 -6.52 1 98.94 88 ALA A N 1
ATOM 646 C CA . ALA A 1 88 ? 8.023 -1.236 -7.016 1 98.94 88 ALA A CA 1
ATOM 647 C C . ALA A 1 88 ? 8.906 -0.731 -5.879 1 98.94 88 ALA A C 1
ATOM 649 O O . ALA A 1 88 ? 10.133 -0.702 -6 1 98.94 88 ALA A O 1
ATOM 650 N N . HIS A 1 89 ? 8.273 -0.342 -4.754 1 98.81 89 HIS A N 1
ATOM 651 C CA . HIS A 1 89 ? 9.023 0.149 -3.607 1 98.81 89 HIS A CA 1
ATOM 652 C C . HIS A 1 89 ? 9.992 -0.911 -3.092 1 98.81 89 HIS A C 1
ATOM 654 O O . HIS A 1 89 ? 11.117 -0.591 -2.688 1 98.81 89 HIS A O 1
ATOM 660 N N . ALA A 1 90 ? 9.586 -2.182 -3.135 1 98.88 90 ALA A N 1
ATOM 661 C CA . ALA A 1 90 ? 10.391 -3.289 -2.633 1 98.88 90 ALA A CA 1
ATOM 662 C C . ALA A 1 90 ? 11.43 -3.727 -3.664 1 98.88 90 ALA A C 1
ATOM 664 O O . ALA A 1 90 ? 12.305 -4.543 -3.367 1 98.88 90 ALA A O 1
ATOM 665 N N . ARG A 1 91 ? 11.25 -3.26 -4.891 1 98.81 91 ARG A N 1
ATOM 666 C CA . ARG A 1 91 ? 12.172 -3.516 -5.992 1 98.81 91 ARG A CA 1
ATOM 667 C C . ARG A 1 91 ? 12.203 -5 -6.344 1 98.81 91 ARG A C 1
ATOM 669 O O . ARG A 1 91 ? 13.273 -5.562 -6.578 1 98.81 91 ARG A O 1
ATOM 676 N N . LEU A 1 92 ? 11.047 -5.617 -6.344 1 98.88 92 LEU A N 1
ATOM 677 C CA . LEU A 1 92 ? 10.977 -7.023 -6.734 1 98.88 92 LEU A CA 1
ATOM 678 C C . LEU A 1 92 ? 11.492 -7.219 -8.156 1 98.88 92 LEU A C 1
ATOM 680 O O . LEU A 1 92 ? 11.234 -6.395 -9.039 1 98.88 92 LEU A O 1
ATOM 684 N N . ARG A 1 93 ? 12.125 -8.305 -8.359 1 98.81 93 ARG A N 1
ATOM 685 C CA . ARG A 1 93 ? 12.711 -8.625 -9.656 1 98.81 93 ARG A CA 1
ATOM 686 C C . ARG A 1 93 ? 11.633 -8.969 -10.68 1 98.81 93 ARG A C 1
ATOM 688 O O . ARG A 1 93 ? 11.664 -8.484 -11.812 1 98.81 93 ARG A O 1
ATOM 695 N N . ARG A 1 94 ? 10.656 -9.812 -10.273 1 98.81 94 ARG A N 1
ATOM 696 C CA . ARG A 1 94 ? 9.633 -10.289 -11.195 1 98.81 94 ARG A CA 1
ATOM 697 C C . ARG A 1 94 ? 8.273 -10.367 -10.516 1 98.81 94 ARG A C 1
ATOM 699 O O . ARG A 1 94 ? 8.188 -10.633 -9.312 1 98.81 94 ARG A O 1
ATOM 706 N N . LEU A 1 95 ? 7.281 -10.141 -11.32 1 98.94 95 LEU A N 1
ATOM 707 C CA . LEU A 1 95 ? 5.883 -10.312 -10.945 1 98.94 95 LEU A CA 1
ATOM 708 C C . LEU A 1 95 ? 5.184 -11.289 -11.883 1 98.94 95 LEU A C 1
ATOM 710 O O . LEU A 1 95 ? 5.125 -11.055 -13.094 1 98.94 95 LEU A O 1
ATOM 714 N N . TYR A 1 96 ? 4.707 -12.367 -11.328 1 98.88 96 TYR A N 1
ATOM 715 C CA . TYR A 1 96 ? 3.793 -13.289 -11.992 1 98.88 96 TYR A CA 1
ATOM 716 C C . TYR A 1 96 ? 2.389 -13.18 -11.406 1 98.88 96 TYR A C 1
ATOM 718 O O . TYR A 1 96 ? 2.207 -13.281 -10.188 1 98.88 96 TYR A O 1
ATOM 726 N N . TYR A 1 97 ? 1.411 -12.977 -12.227 1 98.88 97 TYR A N 1
ATOM 727 C CA . TYR A 1 97 ? 0.07 -12.969 -11.656 1 98.88 97 TYR A CA 1
ATOM 728 C C . TYR A 1 97 ? -0.895 -13.781 -12.516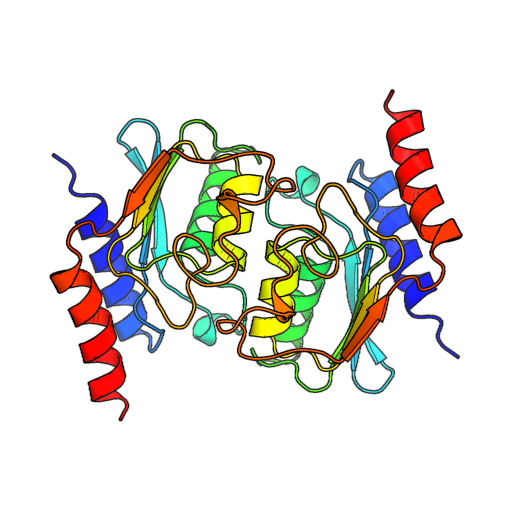 1 98.88 97 TYR A C 1
ATOM 730 O O . TYR A 1 97 ? -0.66 -13.969 -13.711 1 98.88 97 TYR A O 1
ATOM 738 N N . GLY A 1 98 ? -1.906 -14.297 -11.914 1 98.75 98 GLY A N 1
ATOM 739 C CA . GLY A 1 98 ? -2.877 -15.18 -12.547 1 98.75 98 GLY A CA 1
ATOM 740 C C . GLY A 1 98 ? -3.957 -14.43 -13.305 1 98.75 98 GLY A C 1
ATOM 741 O O . GLY A 1 98 ? -3.721 -13.938 -14.406 1 98.75 98 GLY A O 1
ATOM 742 N N . ALA A 1 99 ? -5.121 -14.25 -12.727 1 98.75 99 ALA A N 1
ATOM 743 C CA . ALA A 1 99 ? -6.27 -13.625 -13.375 1 98.75 99 ALA A CA 1
ATOM 744 C C . ALA A 1 99 ? -6.059 -12.117 -13.523 1 98.75 99 ALA A C 1
ATOM 746 O O . ALA A 1 99 ? -5.402 -11.492 -12.688 1 98.75 99 ALA A O 1
ATOM 747 N N . TYR A 1 100 ? -6.613 -11.578 -14.594 1 98.62 100 TYR A N 1
ATOM 748 C CA . TYR A 1 100 ? -6.676 -10.133 -14.766 1 98.62 100 TYR A CA 1
ATOM 749 C C . TYR A 1 100 ? -7.805 -9.531 -13.93 1 98.62 100 TYR A C 1
ATOM 751 O O . TYR A 1 100 ? -8.758 -10.234 -13.57 1 98.62 100 TYR A O 1
ATOM 759 N N . ASP A 1 101 ? -7.605 -8.305 -13.57 1 98.44 101 ASP A N 1
ATOM 760 C CA . ASP A 1 101 ? -8.609 -7.625 -12.758 1 98.44 101 ASP A CA 1
ATOM 761 C C . ASP A 1 101 ? -9.031 -6.309 -13.391 1 98.44 101 ASP A C 1
ATOM 763 O O . ASP A 1 101 ? -8.648 -5.234 -12.93 1 98.44 101 ASP A O 1
ATOM 767 N N . PRO A 1 102 ? -9.93 -6.336 -14.352 1 97.81 102 PRO A N 1
ATOM 768 C CA . PRO A 1 102 ? -10.375 -5.117 -15.031 1 97.81 102 PRO A CA 1
ATOM 769 C C . PRO A 1 102 ? -11.023 -4.113 -14.086 1 97.81 102 PRO A C 1
ATOM 771 O O . PRO A 1 102 ? -11.07 -2.918 -14.383 1 97.81 102 PRO A O 1
ATOM 774 N N . LYS A 1 103 ? -11.469 -4.551 -12.945 1 97.06 103 LYS A N 1
ATOM 775 C CA . LYS A 1 103 ? -12.234 -3.691 -12.047 1 97.06 103 LYS A CA 1
ATOM 776 C C . LYS A 1 103 ? -11.336 -3.053 -10.992 1 97.06 103 LYS A C 1
ATOM 778 O O . LYS A 1 103 ? -11.68 -2.02 -10.422 1 97.06 103 LYS A O 1
ATOM 783 N N . GLY A 1 104 ? -10.172 -3.662 -10.719 1 98 104 GLY A N 1
ATOM 784 C CA . GLY A 1 104 ? -9.406 -3.15 -9.602 1 98 104 GLY A CA 1
ATOM 785 C C . GLY A 1 104 ? -7.906 -3.182 -9.844 1 98 104 GLY A C 1
ATOM 786 O O . GLY A 1 104 ? -7.125 -2.701 -9.016 1 98 104 GLY A O 1
ATOM 787 N N . GLY A 1 105 ? -7.457 -3.668 -10.977 1 98.62 105 GLY A N 1
ATOM 788 C CA . GLY A 1 105 ? -6.043 -3.852 -11.266 1 98.62 105 GLY A CA 1
ATOM 789 C C . GLY A 1 105 ? -5.277 -2.545 -11.352 1 98.62 105 GLY A C 1
ATOM 790 O O . GLY A 1 105 ? -5.859 -1.496 -11.633 1 98.62 105 GLY A O 1
ATOM 791 N N . GLY A 1 106 ? -4 -2.631 -11.117 1 98.62 106 GLY A N 1
ATOM 792 C CA . GLY A 1 106 ? -3.117 -1.477 -11.172 1 98.62 106 GLY A CA 1
ATOM 793 C C . GLY A 1 106 ? -1.896 -1.705 -12.047 1 98.62 106 GLY A C 1
ATOM 794 O O . GLY A 1 106 ? -0.994 -0.866 -12.094 1 98.62 106 GLY A O 1
ATOM 795 N N . VAL A 1 107 ? -1.857 -2.842 -12.734 1 98.69 107 VAL A N 1
ATOM 796 C CA . VAL A 1 107 ? -0.715 -3.209 -13.57 1 98.69 107 VAL A CA 1
ATOM 797 C C . VAL A 1 107 ? -1.08 -3.066 -15.039 1 98.69 107 VAL A C 1
ATOM 799 O O . VAL A 1 107 ? -0.524 -2.219 -15.75 1 98.69 107 VAL A O 1
ATOM 802 N N . GLU A 1 108 ? -2.072 -3.826 -15.477 1 98.19 108 GLU A N 1
ATOM 803 C CA . GLU A 1 108 ? -2.553 -3.75 -16.844 1 98.19 108 GLU A CA 1
ATOM 804 C C . GLU A 1 108 ? -3.807 -2.887 -16.953 1 98.19 108 GLU A C 1
ATOM 806 O O . GLU A 1 108 ? -4.137 -2.381 -18.031 1 98.19 108 GLU A O 1
ATOM 811 N N . HIS A 1 109 ? -4.48 -2.762 -15.93 1 98.31 109 HIS A N 1
ATOM 812 C CA . HIS A 1 109 ? -5.703 -1.971 -15.852 1 98.31 109 HIS A CA 1
ATOM 813 C C . HIS A 1 109 ? -5.543 -0.811 -14.875 1 98.31 109 HIS A C 1
ATOM 815 O O . HIS A 1 109 ? -4.539 -0.72 -14.172 1 98.31 109 HIS A O 1
ATOM 821 N N . GLY A 1 110 ? -6.484 0.068 -14.906 1 97.81 110 GLY A N 1
ATOM 822 C CA . GLY A 1 110 ? -6.559 1.126 -13.906 1 97.81 110 GLY A CA 1
ATOM 823 C C . GLY A 1 110 ? -5.375 2.074 -13.953 1 97.81 110 GLY A C 1
ATOM 824 O O . GLY A 1 110 ? -5.031 2.598 -15.016 1 97.81 110 GLY A O 1
ATOM 825 N N . ALA A 1 111 ? -4.637 2.195 -12.797 1 98.38 111 ALA A N 1
ATOM 826 C CA . ALA A 1 111 ? -3.611 3.217 -12.594 1 98.38 111 ALA A CA 1
ATOM 827 C C . ALA A 1 111 ? -2.338 2.875 -13.367 1 98.38 111 ALA A C 1
ATOM 829 O O . ALA A 1 111 ? -1.499 3.746 -13.609 1 98.38 111 ALA A O 1
ATOM 830 N N . ARG A 1 112 ? -2.148 1.625 -13.711 1 98.44 112 ARG A N 1
ATOM 831 C CA . ARG A 1 112 ? -0.965 1.174 -14.438 1 98.44 112 ARG A CA 1
ATOM 832 C C . ARG A 1 112 ? 0.303 1.787 -13.852 1 98.44 112 ARG A C 1
ATOM 834 O O . ARG A 1 112 ? 1.08 2.42 -14.57 1 98.44 112 ARG A O 1
ATOM 841 N N . VAL A 1 113 ? 0.555 1.458 -12.641 1 98.81 113 VAL A N 1
ATOM 842 C CA . VAL A 1 113 ? 1.549 2.078 -11.773 1 98.81 113 VAL A CA 1
ATOM 843 C C . VAL A 1 113 ? 2.932 1.976 -12.414 1 98.81 113 VAL A C 1
ATOM 845 O O . VAL A 1 113 ? 3.689 2.949 -12.43 1 98.81 113 VAL A O 1
ATOM 848 N N . PHE A 1 114 ? 3.291 0.878 -13.055 1 98.81 114 PHE A N 1
ATOM 849 C CA . PHE A 1 114 ? 4.641 0.61 -13.531 1 98.81 114 PHE A CA 1
ATOM 850 C C . PHE A 1 114 ? 4.949 1.428 -14.781 1 98.81 114 PHE A C 1
ATOM 852 O O . PHE A 1 114 ? 6.109 1.571 -15.164 1 98.81 114 PHE A O 1
ATOM 859 N N . GLU A 1 115 ? 3.945 1.933 -15.398 1 98.06 115 GLU A N 1
ATOM 860 C CA . GLU A 1 115 ? 4.129 2.656 -16.656 1 98.06 115 GLU A CA 1
ATOM 861 C C . GLU A 1 115 ? 4.305 4.152 -16.406 1 98.06 115 GLU A C 1
ATOM 863 O O . GLU A 1 115 ? 4.535 4.918 -17.344 1 98.06 115 GLU A O 1
ATOM 868 N N . ARG A 1 116 ? 4.168 4.539 -15.188 1 97.81 116 ARG A N 1
ATOM 869 C CA . ARG A 1 116 ? 4.23 5.961 -14.867 1 97.81 116 ARG A CA 1
ATOM 870 C C . ARG A 1 116 ? 5.672 6.418 -14.664 1 97.81 116 ARG A C 1
ATOM 872 O O . ARG A 1 116 ? 6.516 5.641 -14.211 1 97.81 116 ARG A O 1
ATOM 879 N N . SER A 1 117 ? 5.922 7.703 -14.898 1 94 117 SER A N 1
ATOM 880 C CA . SER A 1 117 ? 7.262 8.266 -14.781 1 94 117 SER A CA 1
ATOM 881 C C . SER A 1 117 ? 7.707 8.336 -13.328 1 94 117 SER A C 1
ATOM 883 O O . SER A 1 117 ? 8.906 8.398 -13.039 1 94 117 SER A O 1
ATOM 885 N N . THR A 1 118 ? 6.727 8.25 -12.375 1 95.12 118 THR A N 1
ATOM 886 C CA . THR A 1 118 ? 7.039 8.367 -10.961 1 95.12 118 THR A CA 1
ATOM 887 C C . THR A 1 118 ? 7.367 7.008 -10.359 1 95.12 118 THR A C 1
ATOM 889 O O . THR A 1 118 ? 7.668 6.902 -9.164 1 95.12 118 THR A O 1
ATOM 892 N N . CYS A 1 119 ? 7.242 5.973 -11.203 1 97.44 119 CYS A N 1
ATOM 893 C CA . CYS A 1 119 ? 7.637 4.637 -10.766 1 97.44 119 CYS A CA 1
ATOM 894 C C . CYS A 1 119 ? 9.117 4.398 -11.023 1 97.44 119 CYS A C 1
ATOM 896 O O . CYS A 1 119 ? 9.555 4.332 -12.172 1 97.44 119 CYS A O 1
ATOM 898 N N . HIS A 1 120 ? 9.867 4.137 -9.992 1 96.12 120 HIS A N 1
ATOM 899 C CA . HIS A 1 120 ? 11.32 4.152 -10.125 1 96.12 120 HIS A CA 1
ATOM 900 C C . HIS A 1 120 ? 11.867 2.74 -10.312 1 96.12 120 HIS A C 1
ATOM 902 O O . HIS A 1 120 ? 13.055 2.562 -10.594 1 96.12 120 HIS A O 1
ATOM 908 N N . HIS A 1 121 ? 11.102 1.777 -10.133 1 98.44 121 HIS A N 1
ATOM 909 C CA . HIS A 1 121 ? 11.461 0.383 -10.367 1 98.44 121 HIS A CA 1
ATOM 910 C C . HIS A 1 121 ? 10.312 -0.383 -11.023 1 98.44 121 HIS A C 1
ATOM 912 O O . HIS A 1 121 ? 9.18 -0.329 -10.547 1 98.44 121 HIS A O 1
ATOM 918 N N . ARG A 1 122 ? 10.633 -1.06 -12.062 1 98.12 122 ARG A N 1
ATOM 919 C CA . ARG A 1 122 ? 9.656 -1.881 -12.773 1 98.12 122 ARG A CA 1
ATOM 920 C C . ARG A 1 122 ? 10.094 -3.342 -12.812 1 98.12 122 ARG A C 1
ATOM 922 O O . ARG A 1 122 ? 11.133 -3.67 -13.383 1 98.12 122 ARG A O 1
ATOM 929 N N . PRO A 1 123 ? 9.289 -4.188 -12.234 1 98.81 123 PRO A N 1
ATOM 930 C CA . PRO A 1 123 ? 9.625 -5.609 -12.359 1 98.81 123 PRO A CA 1
ATOM 931 C C . PRO A 1 123 ? 9.391 -6.152 -13.766 1 98.81 123 PRO A C 1
ATOM 933 O O . PRO A 1 123 ? 8.695 -5.523 -14.57 1 98.81 123 PRO A O 1
ATOM 936 N N . GLU A 1 124 ? 10.039 -7.293 -14.047 1 98.69 124 GLU A N 1
ATOM 937 C CA . GLU A 1 124 ? 9.547 -8.078 -15.172 1 98.69 124 GLU A CA 1
ATOM 938 C C . GLU A 1 124 ? 8.156 -8.641 -14.883 1 98.69 124 GLU A C 1
ATOM 940 O O . GLU A 1 124 ? 7.891 -9.102 -13.773 1 98.69 124 GLU A O 1
ATOM 945 N N . ILE A 1 125 ? 7.285 -8.625 -15.883 1 98.75 125 ILE A N 1
ATOM 946 C CA . ILE A 1 125 ? 5.895 -8.969 -15.609 1 98.75 125 ILE A CA 1
ATOM 947 C C . ILE A 1 125 ? 5.461 -10.117 -16.516 1 98.75 125 ILE A C 1
ATOM 949 O O . ILE A 1 125 ? 5.695 -10.078 -17.734 1 98.75 125 ILE A O 1
ATOM 953 N N . VAL A 1 126 ? 4.91 -11.109 -15.922 1 98.38 126 VAL A N 1
ATOM 954 C CA . VAL A 1 126 ? 4.191 -12.156 -16.641 1 98.38 126 VAL A CA 1
ATOM 955 C C . VAL A 1 126 ? 2.762 -12.258 -16.109 1 98.38 126 VAL A C 1
ATOM 957 O O . VAL A 1 126 ? 2.535 -12.742 -15 1 98.38 126 VAL A O 1
ATOM 960 N N . GLY A 1 127 ? 1.802 -11.852 -16.953 1 98.31 127 GLY A N 1
ATOM 961 C CA . GLY A 1 127 ? 0.395 -11.914 -16.594 1 98.31 127 GLY A CA 1
ATOM 962 C C . GLY A 1 127 ? -0.34 -13.062 -17.266 1 98.31 127 GLY A C 1
ATOM 963 O O . GLY A 1 127 ? 0.097 -13.562 -18.297 1 98.31 127 GLY A O 1
ATOM 964 N N . GLY A 1 128 ? -1.44 -13.523 -16.578 1 98.31 128 GLY A N 1
ATOM 965 C CA . GLY A 1 128 ? -2.311 -14.523 -17.172 1 98.31 128 GLY A CA 1
ATOM 966 C C . GLY A 1 128 ? -1.842 -15.945 -16.922 1 98.31 128 GLY A C 1
ATOM 967 O O . GLY A 1 128 ? -2.219 -16.859 -17.656 1 98.31 128 GLY A O 1
ATOM 968 N N . LEU A 1 129 ? -0.92 -16.109 -15.953 1 97.81 129 LEU A N 1
ATOM 969 C CA . LEU A 1 129 ? -0.456 -17.453 -15.586 1 97.81 129 LEU A CA 1
ATOM 970 C C . LEU A 1 129 ? -1.587 -18.266 -14.977 1 97.81 129 LEU A C 1
ATOM 972 O O . LEU A 1 129 ? -2.119 -17.922 -13.922 1 97.81 129 LEU A O 1
ATOM 976 N N . ARG A 1 130 ? -1.963 -19.375 -15.633 1 98.06 130 ARG A N 1
ATOM 977 C CA . ARG A 1 130 ? -3.09 -20.188 -15.195 1 98.06 130 ARG A CA 1
ATOM 978 C C . ARG A 1 130 ? -4.332 -19.328 -14.977 1 98.06 130 ARG A C 1
ATOM 980 O O . ARG A 1 130 ? -5.004 -19.453 -13.945 1 98.06 130 ARG A O 1
ATOM 987 N N . GLU A 1 131 ? -4.586 -18.469 -15.93 1 98.25 131 GLU A N 1
ATOM 988 C CA . GLU A 1 131 ? -5.586 -17.422 -15.828 1 98.25 131 GLU A CA 1
ATOM 989 C C . GLU A 1 131 ? -6.973 -17.984 -15.539 1 98.25 131 GLU A C 1
ATOM 991 O O . GLU A 1 131 ? -7.66 -17.531 -14.625 1 98.25 131 GLU A O 1
ATOM 996 N N . ALA A 1 132 ? -7.41 -19 -16.234 1 98.31 132 ALA A N 1
ATOM 997 C CA . ALA A 1 132 ? -8.75 -19.562 -16.109 1 98.31 132 ALA A CA 1
ATOM 998 C C . ALA A 1 132 ? -8.961 -20.156 -14.719 1 98.31 132 ALA A C 1
ATOM 1000 O O . ALA A 1 132 ? -10.023 -20 -14.109 1 98.31 132 ALA A O 1
ATOM 1001 N N . GLU A 1 133 ? -8.023 -20.891 -14.234 1 98.25 133 GLU A N 1
ATOM 1002 C CA . GLU A 1 133 ? -8.109 -21.5 -12.906 1 98.25 133 GLU A CA 1
ATOM 1003 C C . GLU A 1 133 ? -8.18 -20.422 -11.82 1 98.25 133 GLU A C 1
ATOM 1005 O O . GLU A 1 133 ? -8.961 -20.547 -10.875 1 98.25 133 GLU A O 1
ATOM 1010 N N . ASN A 1 134 ? -7.348 -19.438 -11.953 1 98.5 134 ASN A N 1
ATOM 1011 C CA . ASN A 1 134 ? -7.336 -18.344 -10.977 1 98.5 134 ASN A CA 1
ATOM 1012 C C . ASN A 1 134 ? -8.633 -17.547 -11.016 1 98.5 134 ASN A C 1
ATOM 1014 O O . ASN A 1 134 ? -9.164 -17.156 -9.969 1 98.5 134 ASN A O 1
ATOM 1018 N N . ALA A 1 135 ? -9.148 -17.297 -12.203 1 98.31 135 ALA A N 1
ATOM 1019 C CA . ALA A 1 135 ? -10.422 -16.594 -12.344 1 98.31 135 ALA A CA 1
ATOM 1020 C C . ALA A 1 135 ? -11.555 -17.391 -11.711 1 98.31 135 ALA A C 1
ATOM 1022 O O . ALA A 1 135 ? -12.453 -16.812 -11.086 1 98.31 135 ALA A O 1
ATOM 1023 N N . ALA A 1 136 ? -11.508 -18.688 -11.867 1 97.94 136 ALA A N 1
ATOM 1024 C CA . ALA A 1 136 ? -12.555 -19.547 -11.328 1 97.94 136 ALA A CA 1
ATOM 1025 C C . ALA A 1 136 ? -12.594 -19.484 -9.805 1 97.94 136 ALA A C 1
ATOM 1027 O O . ALA A 1 136 ? -13.672 -19.547 -9.203 1 97.94 136 ALA A O 1
ATOM 1028 N N . LEU A 1 137 ? -11.445 -19.422 -9.164 1 96.94 137 LEU A N 1
ATOM 1029 C CA . LEU A 1 137 ? -11.383 -19.297 -7.707 1 96.94 137 LEU A CA 1
ATOM 1030 C C . LEU A 1 137 ? -12.172 -18.078 -7.227 1 96.94 137 LEU A C 1
ATOM 1032 O O . LEU A 1 137 ? -12.93 -18.172 -6.258 1 96.94 137 LEU A O 1
ATOM 1036 N N . LEU A 1 138 ? -12 -16.922 -7.941 1 96.94 138 LEU A N 1
ATOM 1037 C CA . LEU A 1 138 ? -12.688 -15.68 -7.578 1 96.94 138 LEU A CA 1
ATOM 1038 C C . LEU A 1 138 ? -14.18 -15.789 -7.863 1 96.94 138 LEU A C 1
ATOM 1040 O O . LEU A 1 138 ? -15.008 -15.438 -7.016 1 96.94 138 LEU A O 1
ATOM 1044 N N . GLN A 1 139 ? -14.469 -16.312 -9 1 96.88 139 GLN A N 1
ATOM 1045 C CA . GLN A 1 139 ? -15.859 -16.438 -9.422 1 96.88 139 GLN A CA 1
ATOM 1046 C C . GLN A 1 139 ? -16.641 -17.344 -8.469 1 96.88 139 GLN A C 1
ATOM 1048 O O . GLN A 1 139 ? -17.766 -17.016 -8.094 1 96.88 139 GLN A O 1
ATOM 1053 N N . ASP A 1 140 ? -16.031 -18.422 -8.117 1 96.19 140 ASP A N 1
ATOM 1054 C CA . ASP A 1 140 ? -16.672 -19.375 -7.211 1 96.19 140 ASP A CA 1
ATOM 1055 C C . ASP A 1 140 ? -16.922 -18.734 -5.848 1 96.19 140 ASP A C 1
ATOM 1057 O O . ASP A 1 140 ? -17.984 -18.953 -5.242 1 96.19 140 ASP A O 1
ATOM 1061 N N . PHE A 1 141 ? -16.078 -18.031 -5.367 1 96.81 141 PHE A N 1
ATOM 1062 C CA . PHE A 1 141 ? -16.188 -17.375 -4.07 1 96.81 141 PHE A CA 1
ATOM 1063 C C . PHE A 1 141 ? -17.375 -16.406 -4.051 1 96.81 141 PHE A C 1
ATOM 1065 O O . PHE A 1 141 ? -18.188 -16.438 -3.129 1 96.81 141 PHE A O 1
ATOM 1072 N N . PHE A 1 142 ? -17.469 -15.523 -5.125 1 94.56 142 PHE A N 1
ATOM 1073 C CA . PHE A 1 142 ? -18.5 -14.492 -5.145 1 94.56 142 PHE A CA 1
ATOM 1074 C C . PHE A 1 142 ? -19.875 -15.102 -5.449 1 94.56 142 PHE A C 1
ATOM 1076 O O . PHE A 1 142 ? -20.891 -14.602 -4.977 1 94.56 142 PHE A O 1
ATOM 1083 N N . ARG A 1 143 ? -19.797 -16.234 -6.191 1 93.5 143 ARG A N 1
ATOM 1084 C CA . ARG A 1 143 ? -21.047 -16.938 -6.473 1 93.5 143 ARG A CA 1
ATOM 1085 C C . ARG A 1 143 ? -21.641 -17.531 -5.195 1 93.5 143 ARG A C 1
ATOM 1087 O O . ARG A 1 143 ? -22.859 -17.562 -5.039 1 93.5 143 ARG A O 1
ATOM 1094 N N . GLN A 1 144 ? -20.844 -17.953 -4.297 1 91.31 144 GLN A N 1
ATOM 1095 C CA . GLN A 1 144 ? -21.297 -18.578 -3.057 1 91.31 144 GLN A CA 1
ATOM 1096 C C . GLN A 1 144 ? -21.766 -17.531 -2.051 1 91.31 144 GLN A C 1
ATOM 1098 O O . GLN A 1 144 ? -22.453 -17.875 -1.083 1 91.31 144 GLN A O 1
ATOM 1103 N N . ARG A 1 145 ? -21.484 -16.344 -2.102 1 88.69 145 ARG A N 1
ATOM 1104 C CA . ARG A 1 145 ? -21.812 -15.297 -1.151 1 88.69 145 ARG A CA 1
ATOM 1105 C C . ARG A 1 145 ? -22.953 -14.43 -1.672 1 88.69 145 ARG A C 1
ATOM 1107 O O . ARG A 1 145 ? -23.438 -13.547 -0.963 1 88.69 145 ARG A O 1
ATOM 1114 N N . ARG A 1 146 ? -23.391 -14.852 -2.844 1 75.62 146 ARG A N 1
ATOM 1115 C CA . ARG A 1 146 ? -24.656 -14.312 -3.336 1 75.62 146 ARG A CA 1
ATOM 1116 C C . ARG A 1 146 ? -25.812 -15.227 -2.971 1 75.62 146 ARG A C 1
ATOM 1118 O O . ARG A 1 146 ? -25.656 -16.453 -2.932 1 75.62 146 ARG A O 1
ATOM 1125 N N . MET B 1 1 ? -7.703 25.984 17.469 1 51.91 1 MET B N 1
ATOM 1126 C CA . MET B 1 1 ? -8.094 24.922 16.547 1 51.91 1 MET B CA 1
ATOM 1127 C C . MET B 1 1 ? -6.934 23.969 16.297 1 51.91 1 MET B C 1
ATOM 1129 O O . MET B 1 1 ? -5.781 24.391 16.188 1 51.91 1 MET B O 1
ATOM 1133 N N . ASP B 1 2 ? -7.188 22.734 16.5 1 72.5 2 ASP B N 1
A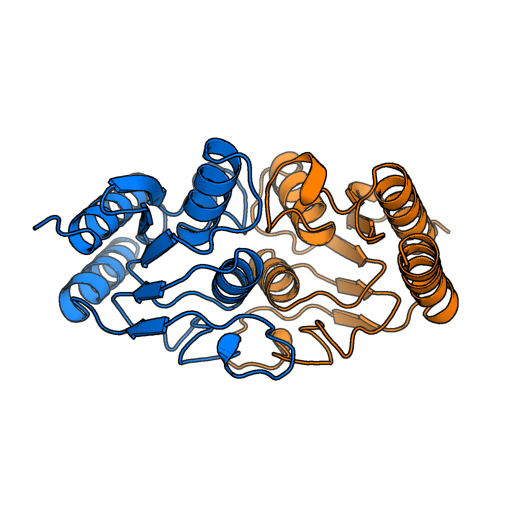TOM 1134 C CA . ASP B 1 2 ? -6.078 21.797 16.391 1 72.5 2 ASP B CA 1
ATOM 1135 C C . ASP B 1 2 ? -5.465 21.812 14.992 1 72.5 2 ASP B C 1
ATOM 1137 O O . ASP B 1 2 ? -6.184 21.844 13.992 1 72.5 2 ASP B O 1
ATOM 1141 N N . ASP B 1 3 ? -4.273 22.188 15.07 1 95.12 3 ASP B N 1
ATOM 1142 C CA . ASP B 1 3 ? -3.553 22.172 13.805 1 95.12 3 ASP B CA 1
ATOM 1143 C C . ASP B 1 3 ? -3.02 20.781 13.492 1 95.12 3 ASP B C 1
ATOM 1145 O O . ASP B 1 3 ? -1.892 20.438 13.867 1 95.12 3 ASP B O 1
ATOM 1149 N N . PHE B 1 4 ? -3.857 19.984 12.867 1 98.69 4 PHE B N 1
ATOM 1150 C CA . PHE B 1 4 ? -3.547 18.594 12.594 1 98.69 4 PHE B CA 1
ATOM 1151 C C . PHE B 1 4 ? -2.35 18.469 11.664 1 98.69 4 PHE B C 1
ATOM 1153 O O . PHE B 1 4 ? -1.576 17.516 11.75 1 98.69 4 PHE B O 1
ATOM 1160 N N . MET B 1 5 ? -2.154 19.5 10.781 1 98.75 5 MET B N 1
ATOM 1161 C CA . MET B 1 5 ? -0.977 19.469 9.922 1 98.75 5 MET B CA 1
ATOM 1162 C C . MET B 1 5 ? 0.295 19.703 10.727 1 98.75 5 MET B C 1
ATOM 1164 O O . MET B 1 5 ? 1.333 19.109 10.445 1 98.75 5 MET B O 1
ATOM 1168 N N . GLN B 1 6 ? 0.158 20.562 11.75 1 98.69 6 GLN B N 1
ATOM 1169 C CA . GLN B 1 6 ? 1.314 20.719 12.625 1 98.69 6 GLN B CA 1
ATOM 1170 C C . GLN B 1 6 ? 1.676 19.406 13.305 1 98.69 6 GLN B C 1
ATOM 1172 O O . GLN B 1 6 ? 2.855 19.062 13.43 1 98.69 6 GLN B O 1
ATOM 1177 N N . MET B 1 7 ? 0.695 18.703 13.75 1 98.81 7 MET B N 1
ATOM 1178 C CA . MET B 1 7 ? 0.931 17.422 14.391 1 98.81 7 MET B CA 1
ATOM 1179 C C . MET B 1 7 ? 1.577 16.438 13.414 1 98.81 7 MET B C 1
ATOM 1181 O O . MET B 1 7 ? 2.471 15.68 13.789 1 98.81 7 MET B O 1
ATOM 1185 N N . ALA B 1 8 ? 1.112 16.453 12.148 1 98.88 8 ALA B N 1
ATOM 1186 C CA . ALA B 1 8 ? 1.735 15.625 11.125 1 98.88 8 ALA B CA 1
ATOM 1187 C C . ALA B 1 8 ? 3.191 16.016 10.898 1 98.88 8 ALA B C 1
ATOM 1189 O O . ALA B 1 8 ? 4.066 15.156 10.789 1 98.88 8 ALA B O 1
ATOM 1190 N N . MET B 1 9 ? 3.445 17.312 10.891 1 98.81 9 MET B N 1
ATOM 1191 C CA . MET B 1 9 ? 4.805 17.812 10.711 1 98.81 9 MET B CA 1
ATOM 1192 C C . MET B 1 9 ? 5.699 17.406 11.875 1 98.81 9 MET B C 1
ATOM 1194 O O . MET B 1 9 ? 6.887 17.141 11.688 1 98.81 9 MET B O 1
ATOM 1198 N N . ASP B 1 10 ? 5.133 17.391 13.102 1 98.81 10 ASP B N 1
ATOM 1199 C CA . ASP B 1 10 ? 5.883 16.906 14.258 1 98.81 10 ASP B CA 1
ATOM 1200 C C . ASP B 1 10 ? 6.277 15.438 14.078 1 98.81 10 ASP B C 1
ATOM 1202 O O . ASP B 1 10 ? 7.383 15.039 14.445 1 98.81 10 ASP B O 1
ATOM 1206 N N . GLN B 1 11 ? 5.398 14.625 13.531 1 98.94 11 GLN B N 1
ATOM 1207 C CA . GLN B 1 11 ? 5.707 13.227 13.234 1 98.94 11 GLN B CA 1
ATOM 1208 C C . GLN B 1 11 ? 6.797 13.117 12.172 1 98.94 11 GLN B C 1
ATOM 1210 O O . GLN B 1 11 ? 7.664 12.25 12.25 1 98.94 11 GLN B O 1
ATOM 1215 N N . ALA B 1 12 ? 6.715 13.977 11.156 1 98.88 12 ALA B N 1
ATOM 1216 C CA . ALA B 1 12 ? 7.742 14 10.117 1 98.88 12 ALA B CA 1
ATOM 1217 C C . ALA B 1 12 ? 9.117 14.312 10.711 1 98.88 12 ALA B C 1
ATOM 1219 O O . ALA B 1 12 ? 10.102 13.656 10.375 1 98.88 12 ALA B O 1
ATOM 1220 N N . ALA B 1 13 ? 9.133 15.289 11.586 1 98.62 13 ALA B N 1
ATOM 1221 C CA . ALA B 1 13 ? 10.375 15.664 12.25 1 98.62 13 ALA B CA 1
ATOM 1222 C C . ALA B 1 13 ? 10.914 14.508 13.086 1 98.62 13 ALA B C 1
ATOM 1224 O O . ALA B 1 13 ? 12.125 14.266 13.109 1 98.62 13 ALA B O 1
ATOM 1225 N N . ALA B 1 14 ? 10.07 13.836 13.836 1 98.69 14 ALA B N 1
ATOM 1226 C CA . ALA B 1 14 ? 10.469 12.672 14.617 1 98.69 14 ALA B CA 1
ATOM 1227 C C . ALA B 1 14 ? 11.039 11.578 13.727 1 98.69 14 ALA B C 1
ATOM 1229 O O . ALA B 1 14 ? 12.008 10.906 14.094 1 98.69 14 ALA B O 1
ATOM 1230 N N . ALA B 1 15 ? 10.414 11.352 12.539 1 98.75 15 ALA B N 1
ATOM 1231 C CA . ALA B 1 15 ? 10.938 10.391 11.578 1 98.75 15 ALA B CA 1
ATOM 1232 C C . ALA B 1 15 ? 12.352 10.758 11.141 1 98.75 15 ALA B C 1
ATOM 1234 O O . ALA B 1 15 ? 13.234 9.898 11.078 1 98.75 15 ALA B O 1
ATOM 1235 N N . ALA B 1 16 ? 12.555 11.992 10.883 1 98.25 16 ALA B N 1
ATOM 1236 C CA . ALA B 1 16 ? 13.875 12.469 10.477 1 98.25 16 ALA B CA 1
ATOM 1237 C C . ALA B 1 16 ? 14.922 12.164 11.547 1 98.25 16 ALA B C 1
ATOM 1239 O O . ALA B 1 16 ? 16.031 11.742 11.234 1 98.25 16 ALA B O 1
ATOM 1240 N N . ARG B 1 17 ? 14.523 12.375 12.773 1 97.25 17 ARG B N 1
ATOM 1241 C CA . ARG B 1 17 ? 15.445 12.156 13.883 1 97.25 17 ARG B CA 1
ATOM 1242 C C . ARG B 1 17 ? 15.836 10.68 13.992 1 97.25 17 ARG B C 1
ATOM 1244 O O . ARG B 1 17 ? 16.922 10.359 14.484 1 97.25 17 ARG B O 1
ATOM 1251 N N . ARG B 1 18 ? 15.031 9.805 13.469 1 96.38 18 ARG B N 1
ATOM 1252 C CA . ARG B 1 18 ? 15.312 8.375 13.5 1 96.38 18 ARG B CA 1
ATOM 1253 C C . ARG B 1 18 ? 15.992 7.926 12.211 1 96.38 18 ARG B C 1
ATOM 1255 O O . ARG B 1 18 ? 16.172 6.727 11.984 1 96.38 18 ARG B O 1
ATOM 1262 N N . GLY B 1 19 ? 16.234 8.875 11.32 1 96.69 19 GLY B N 1
ATOM 1263 C CA . GLY B 1 19 ? 16.938 8.562 10.086 1 96.69 19 GLY B CA 1
ATOM 1264 C C . GLY B 1 19 ? 16.016 8.18 8.945 1 96.69 19 GLY B C 1
ATOM 1265 O O . GLY B 1 19 ? 16.453 7.672 7.918 1 96.69 19 GLY B O 1
ATOM 1266 N N . GLU B 1 20 ? 14.727 8.383 9.133 1 98.38 20 GLU B N 1
ATOM 1267 C CA . GLU B 1 20 ? 13.727 8.117 8.109 1 98.38 20 GLU B CA 1
ATOM 1268 C C . GLU B 1 20 ? 13.453 9.352 7.262 1 98.38 20 GLU B C 1
ATOM 1270 O O . GLU B 1 20 ? 13.578 10.484 7.742 1 98.38 20 GLU B O 1
ATOM 1275 N N . VAL B 1 21 ? 13.07 9.148 5.891 1 98.31 21 VAL B N 1
ATOM 1276 C CA . VAL B 1 21 ? 12.539 10.266 5.121 1 98.31 21 VAL B CA 1
ATOM 1277 C C . VAL B 1 21 ? 11.438 10.961 5.918 1 98.31 21 VAL B C 1
ATOM 1279 O O . VAL B 1 21 ? 10.539 10.312 6.449 1 98.31 21 VAL B O 1
ATOM 1282 N N . PRO B 1 22 ? 11.531 12.273 6.062 1 98.75 22 PRO B N 1
ATOM 1283 C CA . PRO B 1 22 ? 10.641 12.992 6.973 1 98.75 22 PRO B CA 1
ATOM 1284 C C . PRO B 1 22 ? 9.227 13.164 6.406 1 98.75 22 PRO B C 1
ATOM 1286 O O . PRO B 1 22 ? 8.883 14.242 5.918 1 98.75 22 PRO B O 1
ATOM 1289 N N . VAL B 1 23 ? 8.445 12.227 6.508 1 98.94 23 VAL B N 1
ATOM 1290 C CA . VAL B 1 23 ? 7.016 12.266 6.219 1 98.94 23 VAL B CA 1
ATOM 1291 C C . VAL B 1 23 ? 6.223 11.867 7.461 1 98.94 23 VAL B C 1
ATOM 1293 O O . VAL B 1 23 ? 6.59 10.914 8.156 1 98.94 23 VAL B O 1
ATOM 1296 N N . GLY B 1 24 ? 5.27 12.594 7.809 1 98.94 24 GLY B N 1
ATOM 1297 C CA . GLY B 1 24 ? 4.395 12.328 8.938 1 98.94 24 GLY B CA 1
ATOM 1298 C C . GLY B 1 24 ? 2.922 12.422 8.594 1 98.94 24 GLY B C 1
ATOM 1299 O O . GLY B 1 24 ? 2.547 13.117 7.641 1 98.94 24 GLY B O 1
ATOM 1300 N N . ALA B 1 25 ? 2.092 11.727 9.359 1 98.94 25 ALA B N 1
ATOM 1301 C CA . ALA B 1 25 ? 0.656 11.68 9.094 1 98.94 25 ALA B CA 1
ATOM 1302 C C . ALA B 1 25 ? -0.135 11.594 10.398 1 98.94 25 ALA B C 1
ATOM 1304 O O . ALA B 1 25 ? 0.363 11.07 11.398 1 98.94 25 ALA B O 1
ATOM 1305 N N . VAL B 1 26 ? -1.328 12.086 10.32 1 98.94 26 VAL B N 1
ATOM 1306 C CA . VAL B 1 26 ? -2.299 12.016 11.406 1 98.94 26 VAL B CA 1
ATOM 1307 C C . VAL B 1 26 ? -3.676 11.656 10.844 1 98.94 26 VAL B C 1
ATOM 1309 O O . VAL B 1 26 ? -4.09 12.188 9.812 1 98.94 26 VAL B O 1
ATOM 1312 N N . LEU B 1 27 ? -4.262 10.742 11.43 1 98.88 27 LEU B N 1
ATOM 1313 C CA . LEU B 1 27 ? -5.641 10.398 11.109 1 98.88 27 LEU B CA 1
ATOM 1314 C C . LEU B 1 27 ? -6.594 10.891 12.195 1 98.88 27 LEU B C 1
ATOM 1316 O O . LEU B 1 27 ? -6.383 10.625 13.375 1 98.88 27 LEU B O 1
ATOM 1320 N N . VAL B 1 28 ? -7.629 11.617 11.766 1 98.75 28 VAL B N 1
ATOM 1321 C CA . VAL B 1 28 ? -8.516 12.328 12.68 1 98.75 28 VAL B CA 1
ATOM 1322 C C . VAL B 1 28 ? -9.953 11.852 12.484 1 98.75 28 VAL B C 1
ATOM 1324 O O . VAL B 1 28 ? -10.391 11.625 11.359 1 98.75 28 VAL B O 1
ATOM 1327 N N . ARG B 1 29 ? -10.656 11.594 13.531 1 98.19 29 ARG B N 1
ATOM 1328 C CA . ARG B 1 29 ? -12.078 11.273 13.539 1 98.19 29 ARG B CA 1
ATOM 1329 C C . ARG B 1 29 ? -12.836 12.188 14.5 1 98.19 29 ARG B C 1
ATOM 1331 O O . ARG B 1 29 ? -12.523 12.242 15.688 1 98.19 29 ARG B O 1
ATOM 1338 N N . ALA B 1 30 ? -13.734 12.93 14.016 1 96.25 30 ALA B N 1
ATOM 1339 C CA . ALA B 1 30 ? -14.562 13.812 14.836 1 96.25 30 ALA B CA 1
ATOM 1340 C C . ALA B 1 30 ? -13.703 14.75 15.672 1 96.25 30 ALA B C 1
ATOM 1342 O O . ALA B 1 30 ? -13.922 14.898 16.875 1 96.25 30 ALA B O 1
ATOM 1343 N N . GLY B 1 31 ? -12.711 15.219 15.062 1 96.31 31 GLY B N 1
ATOM 1344 C CA . GLY B 1 31 ? -11.875 16.219 15.695 1 96.31 31 GLY B CA 1
ATOM 1345 C C . GLY B 1 31 ? -10.867 15.641 16.672 1 96.31 31 GLY B C 1
ATOM 1346 O O . GLY B 1 31 ? -10.133 16.391 17.328 1 96.31 31 GLY B O 1
ATOM 1347 N N . GLN B 1 32 ? -10.82 14.336 16.719 1 97.5 32 GLN B N 1
ATOM 1348 C CA . GLN B 1 32 ? -9.875 13.664 17.609 1 97.5 32 GLN B CA 1
ATOM 1349 C C . GLN B 1 32 ? -8.852 12.859 16.812 1 97.5 32 GLN B C 1
ATOM 1351 O O . GLN B 1 32 ? -9.195 12.203 15.828 1 97.5 32 GLN B O 1
ATOM 1356 N N . VAL B 1 33 ? -7.648 12.922 17.281 1 98.5 33 VAL B N 1
ATOM 1357 C CA . VAL B 1 33 ? -6.594 12.125 16.656 1 98.5 33 VAL B CA 1
ATOM 1358 C C . VAL B 1 33 ? -6.77 10.656 17.031 1 98.5 33 VAL B C 1
ATOM 1360 O O . VAL B 1 33 ? -6.793 10.297 18.203 1 98.5 33 VAL B O 1
ATOM 1363 N N . ILE B 1 34 ? -6.848 9.844 16.016 1 98.44 34 ILE B N 1
ATOM 1364 C CA . ILE B 1 34 ? -6.992 8.406 16.219 1 98.44 34 ILE B CA 1
ATOM 1365 C C . ILE B 1 34 ? -5.629 7.73 16.109 1 98.44 34 ILE B C 1
ATOM 1367 O O . ILE B 1 34 ? -5.367 6.734 16.781 1 98.44 34 ILE B O 1
ATOM 1371 N N . ALA B 1 35 ? -4.801 8.227 15.281 1 98.81 35 ALA B N 1
ATOM 1372 C CA . ALA B 1 35 ? -3.467 7.68 15.055 1 98.81 35 ALA B CA 1
ATOM 1373 C C . ALA B 1 35 ? -2.52 8.75 14.516 1 98.81 35 ALA B C 1
ATOM 1375 O O . ALA B 1 35 ? -2.945 9.672 13.82 1 98.81 35 ALA B O 1
ATOM 1376 N N . ALA B 1 36 ? -1.32 8.695 14.852 1 98.88 36 ALA B N 1
ATOM 1377 C CA . ALA B 1 36 ? -0.238 9.57 14.406 1 98.88 36 ALA B CA 1
ATOM 1378 C C . ALA B 1 36 ? 1.075 8.797 14.289 1 98.88 36 ALA B C 1
ATOM 1380 O O . ALA B 1 36 ? 1.396 7.98 15.156 1 98.88 36 ALA B O 1
ATOM 1381 N N . ASP B 1 37 ? 1.737 8.984 13.219 1 98.94 37 ASP B N 1
ATOM 1382 C CA . ASP B 1 37 ? 3.006 8.289 13.031 1 98.94 37 ASP B CA 1
ATOM 1383 C C . ASP B 1 37 ? 3.795 8.898 11.875 1 98.94 37 ASP B C 1
ATOM 1385 O O . ASP B 1 37 ? 3.312 9.805 11.195 1 98.94 37 ASP B O 1
ATOM 1389 N N . GLY B 1 38 ? 5.066 8.523 11.719 1 98.94 38 GLY B N 1
ATOM 1390 C CA . GLY B 1 38 ? 5.938 8.867 10.602 1 98.94 38 GLY B CA 1
ATOM 1391 C C . GLY B 1 38 ? 6.453 7.648 9.859 1 98.94 38 GLY B C 1
ATOM 1392 O O . GLY B 1 38 ? 6.113 6.512 10.203 1 98.94 38 GLY B O 1
ATOM 1393 N N . ASN B 1 39 ? 7.16 7.953 8.797 1 98.88 39 ASN B N 1
ATOM 1394 C CA . ASN B 1 39 ? 7.805 6.871 8.062 1 98.88 39 ASN B CA 1
ATOM 1395 C C . ASN B 1 39 ? 8.617 5.973 8.992 1 98.88 39 ASN B C 1
ATOM 1397 O O . ASN B 1 39 ? 9.297 6.461 9.898 1 98.88 39 ASN B O 1
ATOM 1401 N N . ARG B 1 40 ? 8.57 4.668 8.742 1 98.56 40 ARG B N 1
ATOM 1402 C CA . ARG B 1 40 ? 9.359 3.709 9.508 1 98.56 40 ARG B CA 1
ATOM 1403 C C . ARG B 1 40 ? 9.953 2.639 8.602 1 98.56 40 ARG B C 1
ATOM 1405 O O . ARG B 1 40 ? 10.133 1.491 9.023 1 98.56 40 ARG B O 1
ATOM 1412 N N . VAL B 1 41 ? 10.211 2.945 7.367 1 98.62 41 VAL B N 1
ATOM 1413 C CA . VAL B 1 41 ? 10.672 2.006 6.352 1 98.62 41 VAL B CA 1
ATOM 1414 C C . VAL B 1 41 ? 11.977 1.359 6.797 1 98.62 41 VAL B C 1
ATOM 1416 O O . VAL B 1 41 ? 12.094 0.132 6.82 1 98.62 41 VAL B O 1
ATOM 1419 N N . GLU B 1 42 ? 12.945 2.164 7.219 1 97.31 42 GLU B N 1
ATOM 1420 C CA . GLU B 1 42 ? 14.25 1.65 7.625 1 97.31 42 GLU B CA 1
ATOM 1421 C C . GLU B 1 42 ? 14.172 0.97 8.992 1 97.31 42 GLU B C 1
ATOM 1423 O O . GLU B 1 42 ? 14.711 -0.124 9.172 1 97.31 42 GLU B O 1
ATOM 1428 N N . GLU B 1 43 ? 13.516 1.613 9.891 1 97.5 43 GLU B N 1
ATOM 1429 C CA . GLU B 1 43 ? 13.422 1.108 11.258 1 97.5 43 GLU B CA 1
ATOM 1430 C C . GLU B 1 43 ? 12.797 -0.283 11.289 1 97.5 43 GLU B C 1
ATOM 1432 O O . GLU B 1 43 ? 13.242 -1.155 12.039 1 97.5 43 GLU B O 1
ATOM 1437 N N . LEU B 1 44 ? 11.789 -0.579 10.445 1 97.31 44 LEU B N 1
ATOM 1438 C CA . LEU B 1 44 ? 11.039 -1.823 10.516 1 97.31 44 LEU B CA 1
ATOM 1439 C C . LEU B 1 44 ? 11.461 -2.781 9.406 1 97.31 44 LEU B C 1
ATOM 1441 O O . LEU B 1 44 ? 10.883 -3.861 9.266 1 97.31 44 LEU B O 1
ATOM 1445 N N . HIS B 1 45 ? 12.422 -2.361 8.586 1 97.25 45 HIS B N 1
ATOM 1446 C CA . HIS B 1 45 ? 12.797 -3.129 7.402 1 97.25 45 HIS B CA 1
ATOM 1447 C C . HIS B 1 45 ? 11.57 -3.5 6.578 1 97.25 45 HIS B C 1
ATOM 1449 O O . HIS B 1 45 ? 11.391 -4.668 6.219 1 97.25 45 HIS B O 1
ATOM 1455 N N . ASP B 1 46 ? 10.727 -2.541 6.324 1 98.5 46 ASP B N 1
ATOM 1456 C CA . ASP B 1 46 ? 9.453 -2.711 5.625 1 98.5 46 ASP B CA 1
ATOM 1457 C C . ASP B 1 46 ? 9.266 -1.626 4.57 1 98.5 46 ASP B C 1
ATOM 1459 O O . ASP B 1 46 ? 8.961 -0.477 4.898 1 98.5 46 ASP B O 1
ATOM 1463 N N . PRO B 1 47 ? 9.375 -1.99 3.332 1 98.69 47 PRO B N 1
ATOM 1464 C CA . PRO B 1 47 ? 9.281 -0.986 2.27 1 98.69 47 PRO B CA 1
ATOM 1465 C C . PRO B 1 47 ? 7.902 -0.342 2.188 1 98.69 47 PRO B C 1
ATOM 1467 O O . PRO B 1 47 ? 7.719 0.649 1.477 1 98.69 47 PRO B O 1
ATOM 1470 N N . THR B 1 48 ? 6.91 -0.865 2.932 1 98.75 48 THR B N 1
ATOM 1471 C CA . THR B 1 48 ? 5.543 -0.353 2.859 1 98.75 48 THR B CA 1
ATOM 1472 C C . THR B 1 48 ? 5.234 0.529 4.066 1 98.75 48 THR B C 1
ATOM 1474 O O . THR B 1 48 ? 4.145 1.096 4.164 1 98.75 48 THR B O 1
ATOM 1477 N N . ALA B 1 49 ? 6.195 0.71 4.934 1 98.75 49 ALA B N 1
ATOM 1478 C CA . ALA B 1 49 ? 5.93 1.376 6.207 1 98.75 49 ALA B CA 1
ATOM 1479 C C . ALA B 1 49 ? 5.977 2.893 6.055 1 98.75 49 ALA B C 1
ATOM 1481 O O . ALA B 1 49 ? 6.68 3.58 6.797 1 98.75 49 ALA B O 1
ATOM 1482 N N . HIS B 1 50 ? 5.207 3.395 5.133 1 98.94 50 HIS B N 1
ATOM 1483 C CA . HIS B 1 50 ? 5.008 4.832 4.98 1 98.94 50 HIS B CA 1
ATOM 1484 C C . HIS B 1 50 ? 4.121 5.387 6.09 1 98.94 50 HIS B C 1
ATOM 1486 O O . HIS B 1 50 ? 3.346 4.645 6.699 1 98.94 50 HIS B O 1
ATOM 1492 N N . ALA B 1 51 ? 4.223 6.641 6.348 1 98.94 51 ALA B N 1
ATOM 1493 C CA . ALA B 1 51 ? 3.465 7.289 7.414 1 98.94 51 ALA B CA 1
ATOM 1494 C C . ALA B 1 51 ? 1.969 7.035 7.258 1 98.94 51 ALA B C 1
ATOM 1496 O O . ALA B 1 51 ? 1.285 6.703 8.227 1 98.94 51 ALA B O 1
ATOM 1497 N N . GLU B 1 52 ? 1.417 7.203 6.031 1 98.94 52 GLU B N 1
ATOM 1498 C CA . GLU B 1 52 ? -0.003 7.004 5.758 1 98.94 52 GLU B CA 1
ATOM 1499 C C . GLU B 1 52 ? -0.432 5.578 6.094 1 98.94 52 GLU B C 1
ATOM 1501 O O . GLU B 1 52 ? -1.481 5.363 6.703 1 98.94 52 GLU B O 1
ATOM 1506 N N . MET B 1 53 ? 0.386 4.621 5.633 1 98.94 53 MET B N 1
ATOM 1507 C CA . MET B 1 53 ? 0.088 3.217 5.895 1 98.94 53 MET B CA 1
ATOM 1508 C C . MET B 1 53 ? 0.033 2.943 7.395 1 98.94 53 MET B C 1
ATOM 1510 O O . MET B 1 53 ? -0.873 2.258 7.871 1 98.94 53 MET B O 1
ATOM 1514 N N . GLN B 1 54 ? 1.002 3.502 8.141 1 98.88 54 GLN B N 1
ATOM 1515 C CA . GLN B 1 54 ? 1.064 3.307 9.586 1 98.88 54 GLN B CA 1
ATOM 1516 C C . GLN B 1 54 ? -0.217 3.785 10.258 1 98.88 54 GLN B C 1
ATOM 1518 O O . GLN B 1 54 ? -0.789 3.076 11.094 1 98.88 54 GLN B O 1
ATOM 1523 N N . VAL B 1 55 ? -0.68 4.941 9.891 1 98.94 55 VAL B N 1
ATOM 1524 C CA . VAL B 1 55 ? -1.795 5.516 10.641 1 98.94 55 VAL B CA 1
ATOM 1525 C C . VAL B 1 55 ? -3.104 4.871 10.188 1 98.94 55 VAL B C 1
ATOM 1527 O O . VAL B 1 55 ? -4.027 4.703 10.992 1 98.94 55 VAL B O 1
ATOM 1530 N N . ILE B 1 56 ? -3.229 4.484 8.93 1 98.94 56 ILE B N 1
ATOM 1531 C CA . ILE B 1 56 ? -4.426 3.803 8.453 1 98.94 56 ILE B CA 1
ATOM 1532 C C . ILE B 1 56 ? -4.57 2.459 9.172 1 98.94 56 ILE B C 1
ATOM 1534 O O . ILE B 1 56 ? -5.641 2.139 9.688 1 98.94 56 ILE B O 1
ATOM 1538 N N . ARG B 1 57 ? -3.512 1.677 9.234 1 98.69 57 ARG B N 1
ATOM 1539 C CA . ARG B 1 57 ? -3.547 0.375 9.891 1 98.69 57 ARG B CA 1
ATOM 1540 C C . ARG B 1 57 ? -3.852 0.521 11.375 1 98.69 57 ARG B C 1
ATOM 1542 O O . ARG B 1 57 ? -4.672 -0.222 11.922 1 98.69 57 ARG B O 1
ATOM 1549 N N . ALA B 1 58 ? -3.191 1.474 12.016 1 98.62 58 ALA B N 1
ATOM 1550 C CA . ALA B 1 58 ? -3.402 1.7 13.445 1 98.62 58 ALA B CA 1
ATOM 1551 C C . ALA B 1 58 ? -4.852 2.086 13.727 1 98.62 58 ALA B C 1
ATOM 1553 O O . ALA B 1 58 ? -5.461 1.582 14.672 1 98.62 58 ALA B O 1
ATOM 1554 N N . ALA B 1 59 ? -5.387 2.965 12.945 1 98.56 59 ALA B N 1
ATOM 1555 C CA . ALA B 1 59 ? -6.758 3.424 13.148 1 98.56 59 ALA B CA 1
ATOM 1556 C C . ALA B 1 59 ? -7.754 2.289 12.914 1 98.56 59 ALA B C 1
ATOM 1558 O O . ALA B 1 59 ? -8.703 2.123 13.688 1 98.56 59 ALA B O 1
ATOM 1559 N N . ALA B 1 60 ? -7.551 1.549 11.805 1 98.44 60 ALA B N 1
ATOM 1560 C CA . ALA B 1 60 ? -8.43 0.426 11.5 1 98.44 60 ALA B CA 1
ATOM 1561 C C . ALA B 1 60 ? -8.469 -0.576 12.648 1 98.44 60 ALA B C 1
ATOM 1563 O O . ALA B 1 60 ? -9.539 -1.047 13.039 1 98.44 60 ALA B O 1
ATOM 1564 N N . THR B 1 61 ? -7.285 -0.866 13.18 1 97.19 61 THR B N 1
ATOM 1565 C CA . THR B 1 61 ? -7.176 -1.79 14.305 1 97.19 61 THR B CA 1
ATOM 1566 C C . THR B 1 61 ? -7.883 -1.229 15.539 1 97.19 61 THR B C 1
ATOM 1568 O O . THR B 1 61 ? -8.656 -1.933 16.188 1 97.19 61 THR B O 1
ATOM 1571 N N . ARG B 1 62 ? -7.637 -0.027 15.852 1 97.12 62 ARG B N 1
ATOM 1572 C CA . ARG B 1 62 ? -8.203 0.622 17.031 1 97.12 62 ARG B CA 1
ATOM 1573 C C . ARG B 1 62 ? -9.727 0.664 16.953 1 97.12 62 ARG B C 1
ATOM 1575 O O . ARG B 1 62 ? -10.414 0.471 17.953 1 97.12 62 ARG B O 1
ATOM 1582 N N . LEU B 1 63 ? -10.227 0.929 15.781 1 96.81 63 LEU B N 1
ATOM 1583 C CA . LEU B 1 63 ? -11.664 1.094 15.602 1 96.81 63 LEU B CA 1
ATOM 1584 C C . LEU B 1 63 ? -12.328 -0.244 15.305 1 96.81 63 LEU B C 1
ATOM 1586 O O . LEU B 1 63 ? -13.562 -0.351 15.336 1 96.81 63 LEU B O 1
ATOM 1590 N N . GLY B 1 64 ? -11.555 -1.229 14.977 1 97.06 64 GLY B N 1
ATOM 1591 C CA . GLY B 1 64 ? -12.078 -2.555 14.695 1 97.06 64 GLY B CA 1
ATOM 1592 C C . GLY B 1 64 ? -12.859 -2.625 13.391 1 97.06 64 GLY B C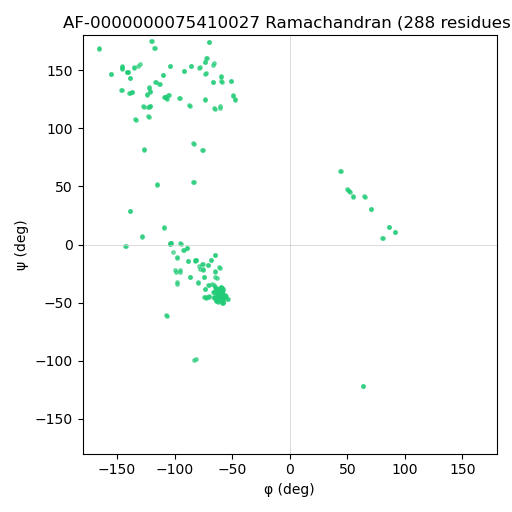 1
ATOM 1593 O O . GLY B 1 64 ? -13.867 -3.328 13.305 1 97.06 64 GLY B O 1
ATOM 1594 N N . GLN B 1 65 ? -12.453 -1.8 12.477 1 96.19 65 GLN B N 1
ATOM 1595 C CA . GLN B 1 65 ? -13.133 -1.787 11.18 1 96.19 65 GLN B CA 1
ATOM 1596 C C . GLN B 1 65 ? -12.164 -1.478 10.047 1 96.19 65 GLN B C 1
ATOM 1598 O O . GLN B 1 65 ? -11.188 -0.751 10.242 1 96.19 65 GLN B O 1
ATOM 1603 N N . THR B 1 66 ? -12.477 -2 8.844 1 97.12 66 THR B N 1
ATOM 1604 C CA . THR B 1 66 ? -11.617 -1.816 7.68 1 97.12 66 THR B CA 1
ATOM 1605 C C . THR B 1 66 ? -11.953 -0.512 6.961 1 97.12 66 THR B C 1
ATOM 1607 O O . THR B 1 66 ? -11.109 0.064 6.277 1 97.12 66 THR B O 1
ATOM 1610 N N . ARG B 1 67 ? -13.18 -0.091 7.078 1 98.06 67 ARG B N 1
ATOM 1611 C CA . ARG B 1 67 ? -13.641 1.143 6.453 1 98.06 67 ARG B CA 1
ATOM 1612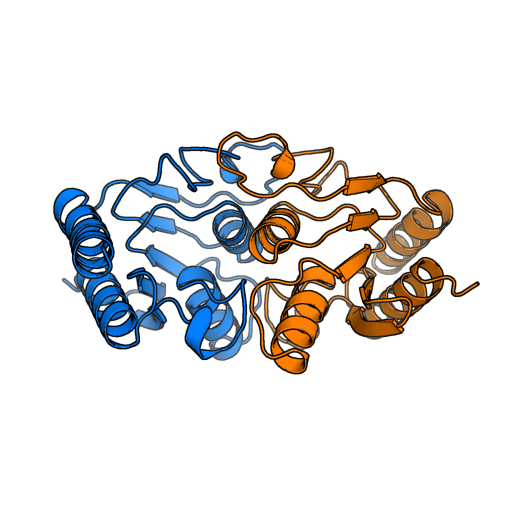 C C . ARG B 1 67 ? -13.578 2.312 7.43 1 98.06 67 ARG B C 1
ATOM 1614 O O . ARG B 1 67 ? -14.102 2.229 8.539 1 98.06 67 ARG B O 1
ATOM 1621 N N . LEU B 1 68 ? -12.922 3.344 7.031 1 98.56 68 LEU B N 1
ATOM 1622 C CA . LEU B 1 68 ? -12.68 4.516 7.867 1 98.56 68 LEU B CA 1
ATOM 1623 C C . LEU B 1 68 ? -13.383 5.742 7.293 1 98.56 68 LEU B C 1
ATOM 1625 O O . LEU B 1 68 ? -12.766 6.801 7.145 1 98.56 68 LEU B O 1
ATOM 1629 N N . GLU B 1 69 ? -14.641 5.633 7.016 1 98.06 69 GLU B N 1
ATOM 1630 C CA . GLU B 1 69 ? -15.422 6.59 6.238 1 98.06 69 GLU B CA 1
ATOM 1631 C C . GLU B 1 69 ? -15.602 7.906 6.992 1 98.06 69 GLU B C 1
ATOM 1633 O O . GLU B 1 69 ? -15.945 8.93 6.398 1 98.06 69 GLU B O 1
ATOM 1638 N N . GLU B 1 70 ? -15.312 7.969 8.297 1 97.75 70 GLU B N 1
ATOM 1639 C CA . GLU B 1 70 ? -15.5 9.188 9.078 1 97.75 70 GLU B CA 1
ATOM 1640 C C . GLU B 1 70 ? -14.156 9.805 9.461 1 97.75 70 GLU B C 1
ATOM 1642 O O . GLU B 1 70 ? -14.102 10.68 10.328 1 97.75 70 GLU B O 1
ATOM 1647 N N . CYS B 1 71 ? -13.141 9.32 8.781 1 98.75 71 CYS B N 1
ATOM 1648 C CA . CYS B 1 71 ? -11.805 9.758 9.172 1 98.75 71 CYS B CA 1
ATOM 1649 C C . CYS B 1 71 ? -11.195 10.664 8.109 1 98.75 71 CYS B C 1
ATOM 1651 O O . CYS B 1 71 ? -11.461 10.492 6.918 1 98.75 71 CYS B O 1
ATOM 1653 N N . ASP B 1 72 ? -10.414 11.633 8.57 1 98.88 72 ASP B N 1
ATOM 1654 C CA . ASP B 1 72 ? -9.625 12.539 7.746 1 98.88 72 ASP B CA 1
ATOM 1655 C C . ASP B 1 72 ? -8.133 12.297 7.945 1 98.88 72 ASP B C 1
ATOM 1657 O O . ASP B 1 72 ? -7.668 12.117 9.07 1 98.88 72 ASP B O 1
ATOM 1661 N N . LEU B 1 73 ? -7.414 12.32 6.832 1 98.94 73 LEU B N 1
ATOM 1662 C CA . LEU B 1 73 ? -5.973 12.094 6.883 1 98.94 73 LEU B CA 1
ATOM 1663 C C . LEU B 1 73 ? -5.215 13.391 6.602 1 98.94 73 LEU B C 1
ATOM 1665 O O . LEU B 1 73 ? -5.508 14.086 5.629 1 98.94 73 LEU B O 1
ATOM 1669 N N . TYR B 1 74 ? -4.359 13.727 7.453 1 98.94 74 TYR B N 1
ATOM 1670 C CA . TYR B 1 74 ? -3.361 14.773 7.227 1 98.94 74 TYR B CA 1
ATOM 1671 C C . TYR B 1 74 ? -1.977 14.164 7.027 1 98.94 74 TYR B C 1
ATOM 1673 O O . TYR B 1 74 ? -1.498 13.406 7.871 1 98.94 74 TYR B O 1
ATOM 1681 N N . VAL B 1 75 ? -1.32 14.492 5.934 1 98.94 75 VAL B N 1
ATOM 1682 C CA . VAL B 1 75 ? 0.017 13.977 5.668 1 98.94 75 VAL B CA 1
ATOM 1683 C C . VAL B 1 75 ? 0.883 15.07 5.047 1 98.94 75 VAL B C 1
ATOM 1685 O O . VAL B 1 75 ? 0.383 15.922 4.312 1 98.94 75 VAL B O 1
ATOM 1688 N N . THR B 1 76 ? 2.133 15.031 5.316 1 98.94 76 THR B N 1
ATOM 1689 C CA . THR B 1 76 ? 3.01 16.172 5.031 1 98.94 76 THR B CA 1
ATOM 1690 C C . THR B 1 76 ? 3.426 16.172 3.564 1 98.94 76 THR B C 1
ATOM 1692 O O . THR B 1 76 ? 3.936 17.172 3.062 1 98.94 76 THR B O 1
ATOM 1695 N N . LEU B 1 77 ? 3.211 15.117 2.861 1 98.94 77 LEU B N 1
ATOM 1696 C CA . LEU B 1 77 ? 3.654 14.961 1.481 1 98.94 77 LEU B CA 1
ATOM 1697 C C . LEU B 1 77 ? 2.576 14.289 0.637 1 98.94 77 LEU B C 1
ATOM 1699 O O . LEU B 1 77 ? 1.863 13.406 1.119 1 98.94 77 LEU B O 1
ATOM 1703 N N . GLU B 1 78 ? 2.432 14.703 -0.606 1 98.94 78 GLU B N 1
ATOM 1704 C CA . GLU B 1 78 ? 1.511 14.031 -1.516 1 98.94 78 GLU B CA 1
ATOM 1705 C C . GLU B 1 78 ? 1.695 12.516 -1.459 1 98.94 78 GLU B C 1
ATOM 1707 O O . GLU B 1 78 ? 2.801 12.008 -1.662 1 98.94 78 GLU B O 1
ATOM 1712 N N . PRO B 1 79 ? 0.613 11.75 -1.197 1 98.94 79 PRO B N 1
ATOM 1713 C CA . PRO B 1 79 ? 0.724 10.289 -1.13 1 98.94 79 PRO B CA 1
ATOM 1714 C C . PRO B 1 79 ? 1.228 9.68 -2.434 1 98.94 79 PRO B C 1
ATOM 1716 O O . PRO B 1 79 ? 0.859 10.133 -3.52 1 98.94 79 PRO B O 1
ATOM 1719 N N . CYS B 1 80 ? 2.086 8.672 -2.33 1 98.88 80 CYS B N 1
ATOM 1720 C CA . CYS B 1 80 ? 2.459 7.84 -3.473 1 98.88 80 CYS B CA 1
ATOM 1721 C C . CYS B 1 80 ? 1.296 6.957 -3.906 1 98.88 80 CYS B C 1
ATOM 1723 O O . CYS B 1 80 ? 0.266 6.902 -3.232 1 98.88 80 CYS B O 1
ATOM 1725 N N . PRO B 1 81 ? 1.435 6.227 -4.992 1 98.88 81 PRO B N 1
ATOM 1726 C CA . PRO B 1 81 ? 0.318 5.391 -5.441 1 98.88 81 PRO B CA 1
ATOM 1727 C C . PRO B 1 81 ? -0.088 4.348 -4.406 1 98.88 81 PRO B C 1
ATOM 1729 O O . PRO B 1 81 ? -1.276 4.051 -4.254 1 98.88 81 PRO B O 1
ATOM 1732 N N . MET B 1 82 ? 0.84 3.762 -3.688 1 98.94 82 MET B N 1
ATOM 1733 C CA . MET B 1 82 ? 0.537 2.783 -2.646 1 98.94 82 MET B CA 1
ATOM 1734 C C . MET B 1 82 ? -0.385 3.383 -1.59 1 98.94 82 MET B C 1
ATOM 1736 O O . MET B 1 82 ? -1.435 2.812 -1.281 1 98.94 82 MET B O 1
ATOM 1740 N N . CYS B 1 83 ? -0.007 4.504 -1.139 1 98.94 83 CYS B N 1
ATOM 1741 C CA . CYS B 1 83 ? -0.749 5.133 -0.053 1 98.94 83 CYS B CA 1
ATOM 1742 C C . CYS B 1 83 ? -2.072 5.699 -0.552 1 98.94 83 CYS B C 1
ATOM 1744 O O . CYS B 1 83 ? -3.068 5.691 0.172 1 98.94 83 CYS B O 1
ATOM 1746 N N . ALA B 1 84 ? -2.035 6.246 -1.726 1 98.94 84 ALA B N 1
ATOM 1747 C CA . ALA B 1 84 ? -3.287 6.73 -2.303 1 98.94 84 ALA B CA 1
ATOM 1748 C C . ALA B 1 84 ? -4.309 5.602 -2.424 1 98.94 84 ALA B C 1
ATOM 1750 O O . ALA B 1 84 ? -5.48 5.777 -2.082 1 98.94 84 ALA B O 1
ATOM 1751 N N . ALA B 1 85 ? -3.859 4.48 -2.93 1 98.94 85 ALA B N 1
ATOM 1752 C CA . ALA B 1 85 ? -4.766 3.342 -3.059 1 98.94 85 ALA B CA 1
ATOM 1753 C C . ALA B 1 85 ? -5.234 2.854 -1.69 1 98.94 85 ALA B C 1
ATOM 1755 O O . ALA B 1 85 ? -6.391 2.463 -1.525 1 98.94 85 ALA B O 1
ATOM 1756 N N . ALA B 1 86 ? -4.348 2.842 -0.709 1 98.94 86 ALA B N 1
ATOM 1757 C CA . ALA B 1 86 ? -4.723 2.467 0.651 1 98.94 86 ALA B CA 1
ATOM 1758 C C . ALA B 1 86 ? -5.82 3.383 1.188 1 98.94 86 ALA B C 1
ATOM 1760 O O . ALA B 1 86 ? -6.75 2.922 1.852 1 98.94 86 ALA B O 1
ATOM 1761 N N . ILE B 1 87 ? -5.695 4.672 0.914 1 98.94 87 ILE B N 1
ATOM 1762 C CA . ILE B 1 87 ? -6.684 5.668 1.312 1 98.94 87 ILE B CA 1
ATOM 1763 C C . ILE B 1 87 ? -8.039 5.312 0.712 1 98.94 87 ILE B C 1
ATOM 1765 O O . ILE B 1 87 ? -9.062 5.352 1.404 1 98.94 87 ILE B O 1
ATOM 1769 N N . ALA B 1 88 ? -8.047 4.953 -0.556 1 98.94 88 ALA B N 1
ATOM 1770 C CA . ALA B 1 88 ? -9.281 4.574 -1.236 1 98.94 88 ALA B CA 1
ATOM 1771 C C . ALA B 1 88 ? -9.852 3.287 -0.652 1 98.94 88 ALA B C 1
ATOM 1773 O O . ALA B 1 88 ? -11.055 3.197 -0.392 1 98.94 88 ALA B O 1
ATOM 1774 N N . HIS B 1 89 ? -8.977 2.281 -0.437 1 98.81 89 HIS B N 1
ATOM 1775 C CA . HIS B 1 89 ? -9.422 1.014 0.125 1 98.81 89 HIS B CA 1
ATOM 1776 C C . HIS B 1 89 ? -10.047 1.211 1.503 1 98.81 89 HIS B C 1
ATOM 1778 O O . HIS B 1 89 ? -11.039 0.556 1.841 1 98.81 89 HIS B O 1
ATOM 1784 N N . ALA B 1 90 ? -9.5 2.139 2.293 1 98.81 90 ALA B N 1
ATOM 1785 C CA . ALA B 1 90 ? -9.969 2.4 3.652 1 98.81 90 ALA B CA 1
ATOM 1786 C C . ALA B 1 90 ? -11.188 3.312 3.643 1 98.81 90 ALA B C 1
ATOM 1788 O O . ALA B 1 90 ? -11.82 3.523 4.68 1 98.81 90 ALA B O 1
ATOM 1789 N N . ARG B 1 91 ? -11.438 3.926 2.5 1 98.81 91 ARG B N 1
ATOM 1790 C CA . ARG B 1 91 ? -12.594 4.789 2.281 1 98.81 91 ARG B CA 1
ATOM 1791 C C . ARG B 1 91 ? -12.531 6.027 3.17 1 98.81 91 ARG B C 1
ATOM 1793 O O . ARG B 1 91 ? -13.539 6.43 3.752 1 98.81 91 ARG B O 1
ATOM 1800 N N . LEU B 1 92 ? -11.352 6.598 3.277 1 98.88 92 LEU B N 1
ATOM 1801 C CA . LEU B 1 92 ? -11.211 7.824 4.051 1 98.88 92 LEU B CA 1
ATOM 1802 C C . LEU B 1 92 ? -12.086 8.93 3.482 1 98.88 92 LEU B C 1
ATOM 1804 O O . LEU B 1 92 ? -12.219 9.062 2.264 1 98.88 92 LEU B O 1
ATOM 1808 N N . ARG B 1 93 ? -12.594 9.727 4.348 1 98.81 93 ARG B N 1
ATOM 1809 C CA . ARG B 1 93 ? -13.492 10.812 3.967 1 98.81 93 ARG B CA 1
ATOM 1810 C C . ARG B 1 93 ? -12.727 11.938 3.279 1 98.81 93 ARG B C 1
ATOM 1812 O O . ARG B 1 93 ? -13.156 12.445 2.238 1 98.81 93 ARG B O 1
ATOM 1819 N N . ARG B 1 94 ? -11.57 12.336 3.869 1 98.81 94 ARG B N 1
ATOM 1820 C CA . ARG B 1 94 ? -10.805 13.469 3.355 1 98.81 94 ARG B CA 1
ATOM 1821 C C . ARG B 1 94 ? -9.305 13.195 3.432 1 98.81 94 ARG B C 1
ATOM 1823 O O . ARG B 1 94 ? -8.836 12.5 4.336 1 98.81 94 ARG B O 1
ATOM 1830 N N . LEU B 1 95 ? -8.633 13.766 2.475 1 98.94 95 LEU B N 1
ATOM 1831 C CA . LEU B 1 95 ? -7.18 13.789 2.422 1 98.94 95 LEU B CA 1
ATOM 1832 C C . LEU B 1 95 ? -6.656 15.219 2.361 1 98.94 95 LEU B C 1
ATOM 1834 O O . LEU B 1 95 ? -6.988 15.961 1.436 1 98.94 95 LEU B O 1
ATOM 1838 N N . TYR B 1 96 ? -5.898 15.594 3.363 1 98.88 96 TYR B N 1
ATOM 1839 C CA . TYR B 1 96 ? -5.102 16.812 3.365 1 98.88 96 TYR B CA 1
ATOM 1840 C C . TYR B 1 96 ? -3.617 16.5 3.234 1 98.88 96 TYR B C 1
ATOM 1842 O O . TYR B 1 96 ? -3.078 15.695 4 1 98.88 96 TYR B O 1
ATOM 1850 N N . TYR B 1 97 ? -2.957 17.094 2.301 1 98.88 97 TYR B N 1
ATOM 1851 C CA . TYR B 1 97 ? -1.521 16.844 2.25 1 98.88 97 TYR B CA 1
ATOM 1852 C C . TYR B 1 97 ? -0.75 18.141 2.033 1 98.88 97 TYR B C 1
ATOM 1854 O O . TYR B 1 97 ? -1.294 19.109 1.505 1 98.88 97 TYR B O 1
ATOM 1862 N N . GLY B 1 98 ? 0.448 18.188 2.496 1 98.75 98 GLY B N 1
ATOM 1863 C CA . GLY B 1 98 ? 1.304 19.359 2.471 1 98.75 98 GLY B CA 1
ATOM 1864 C C . GLY B 1 98 ? 2.006 19.562 1.141 1 98.75 98 GLY B C 1
ATOM 186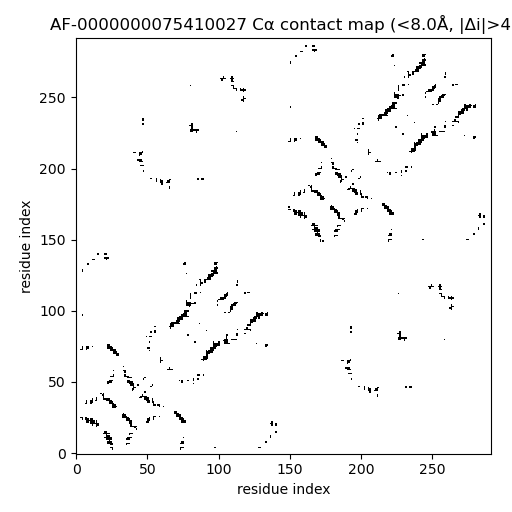5 O O . GLY B 1 98 ? 1.393 20.016 0.171 1 98.75 98 GLY B O 1
ATOM 1866 N N . ALA B 1 99 ? 3.252 19.156 1.024 1 98.75 99 ALA B N 1
ATOM 1867 C CA . ALA B 1 99 ? 4.066 19.375 -0.17 1 98.75 99 ALA B CA 1
ATOM 1868 C C . ALA B 1 99 ? 3.621 18.453 -1.305 1 98.75 99 ALA B C 1
ATOM 1870 O O . ALA B 1 99 ? 3.168 17.328 -1.063 1 98.75 99 ALA B O 1
ATOM 1871 N N . TYR B 1 100 ? 3.752 18.969 -2.52 1 98.62 100 TYR B N 1
ATOM 1872 C CA . TYR B 1 100 ? 3.572 18.141 -3.705 1 98.62 100 TYR B CA 1
ATOM 1873 C C . TYR B 1 100 ? 4.805 17.281 -3.961 1 98.62 100 TYR B C 1
ATOM 1875 O O . TYR B 1 100 ? 5.902 17.594 -3.502 1 98.62 100 TYR B O 1
ATOM 1883 N N . ASP B 1 101 ? 4.555 16.172 -4.594 1 98.38 101 ASP B N 1
ATOM 1884 C CA . ASP B 1 101 ? 5.652 15.25 -4.887 1 98.38 101 ASP B CA 1
ATOM 1885 C C . ASP B 1 101 ? 5.695 14.898 -6.371 1 98.38 101 ASP B C 1
ATOM 1887 O O . ASP B 1 101 ? 5.316 13.797 -6.766 1 98.38 101 ASP B O 1
ATOM 1891 N N . PRO B 1 102 ? 6.285 15.734 -7.203 1 97.81 102 PRO B N 1
ATOM 1892 C CA . PRO B 1 102 ? 6.344 15.484 -8.641 1 97.81 102 PRO B CA 1
ATOM 1893 C C . PRO B 1 102 ? 7.105 14.203 -8.992 1 97.81 102 PRO B C 1
ATOM 1895 O O . PRO B 1 102 ? 6.898 13.633 -10.062 1 97.81 102 PRO B O 1
ATOM 1898 N N . LYS B 1 103 ? 7.914 13.711 -8.094 1 97 103 LYS B N 1
ATOM 1899 C CA . LYS B 1 103 ? 8.789 12.578 -8.398 1 97 103 LYS B CA 1
ATOM 1900 C C . LYS B 1 103 ? 8.148 11.266 -7.961 1 97 103 LYS B C 1
ATOM 1902 O O . LYS B 1 103 ? 8.5 10.195 -8.477 1 97 103 LYS B O 1
ATOM 1907 N N . GLY B 1 104 ? 7.211 11.32 -6.996 1 98 104 GLY B N 1
ATOM 1908 C CA . GLY B 1 104 ? 6.734 10.055 -6.465 1 98 104 GLY B CA 1
ATOM 1909 C C . GLY B 1 104 ? 5.246 10.055 -6.164 1 98 104 GLY B C 1
ATOM 1910 O O . GLY B 1 104 ? 4.684 9.023 -5.793 1 98 104 GLY B O 1
ATOM 1911 N N . GLY B 1 105 ? 4.555 11.156 -6.375 1 98.69 105 GLY B N 1
ATOM 1912 C CA . GLY B 1 105 ? 3.156 11.305 -6.008 1 98.69 105 GLY B CA 1
ATOM 1913 C C . GLY B 1 105 ? 2.23 10.406 -6.805 1 98.69 105 GLY B C 1
ATOM 1914 O O . GLY B 1 105 ? 2.557 10 -7.922 1 98.69 105 GLY B O 1
ATOM 1915 N N . GLY B 1 106 ? 1.104 10.109 -6.215 1 98.62 106 GLY B N 1
ATOM 1916 C CA . GLY B 1 106 ? 0.096 9.281 -6.848 1 98.62 106 GLY B CA 1
ATOM 1917 C C . GLY B 1 106 ? -1.284 9.906 -6.852 1 98.62 106 GLY B C 1
ATOM 1918 O O . GLY B 1 106 ? -2.266 9.266 -7.227 1 98.62 106 GLY B O 1
ATOM 1919 N N . VAL B 1 107 ? -1.376 11.164 -6.43 1 98.69 107 VAL B N 1
ATOM 1920 C CA . VAL B 1 107 ? -2.648 11.867 -6.328 1 98.69 107 VAL B CA 1
ATOM 1921 C C . VAL B 1 107 ? -2.754 12.906 -7.441 1 98.69 107 VAL B C 1
ATOM 1923 O O . VAL B 1 107 ? -3.609 12.797 -8.32 1 98.69 107 VAL B O 1
ATOM 1926 N N . GLU B 1 108 ? -1.823 13.859 -7.434 1 98.19 108 GLU B N 1
ATOM 1927 C CA . GLU B 1 108 ? -1.785 14.883 -8.469 1 98.19 108 GLU B CA 1
ATOM 1928 C C . GLU B 1 108 ? -0.737 14.562 -9.531 1 98.19 108 GLU B C 1
ATOM 1930 O O . GLU B 1 108 ? -0.801 15.07 -10.648 1 98.19 108 GLU B O 1
ATOM 1935 N N . HIS B 1 109 ? 0.167 13.805 -9.195 1 98.31 109 HIS B N 1
ATOM 1936 C CA . HIS B 1 109 ? 1.241 13.383 -10.086 1 98.31 109 HIS B CA 1
ATOM 1937 C C . HIS B 1 109 ? 1.223 11.875 -10.305 1 98.31 109 HIS B C 1
ATOM 1939 O O . HIS B 1 109 ? 0.451 11.164 -9.656 1 98.31 109 HIS B O 1
ATOM 1945 N N . GLY B 1 110 ? 1.991 11.445 -11.242 1 97.81 110 GLY B N 1
ATOM 1946 C CA . GLY B 1 110 ? 2.213 10.023 -11.438 1 97.81 110 GLY B CA 1
ATOM 1947 C C . GLY B 1 110 ? 0.951 9.266 -11.812 1 97.81 110 GLY B C 1
ATOM 1948 O O . GLY B 1 110 ? 0.246 9.656 -12.75 1 97.81 110 GLY B O 1
ATOM 1949 N N . ALA B 1 111 ? 0.578 8.242 -10.977 1 98.38 111 ALA B N 1
ATOM 1950 C CA . ALA B 1 111 ? -0.47 7.277 -11.305 1 98.38 111 ALA B CA 1
ATOM 1951 C C . ALA B 1 111 ? -1.854 7.898 -11.156 1 98.38 111 ALA B C 1
ATOM 1953 O O . ALA B 1 111 ? -2.836 7.387 -11.695 1 98.38 111 ALA B O 1
ATOM 1954 N N . ARG B 1 112 ? -1.975 8.953 -10.391 1 98.44 112 ARG B N 1
ATOM 1955 C CA . ARG B 1 112 ? -3.246 9.633 -10.148 1 98.44 112 ARG B CA 1
ATOM 1956 C C . ARG B 1 112 ? -4.359 8.625 -9.883 1 98.44 112 ARG B C 1
ATOM 1958 O O . ARG B 1 112 ? -5.391 8.633 -10.555 1 98.44 112 ARG B O 1
ATOM 1965 N N . VAL B 1 113 ? -4.195 7.918 -8.828 1 98.81 113 VAL B N 1
ATOM 1966 C CA . VAL B 1 113 ? -4.969 6.734 -8.469 1 98.81 113 VAL B CA 1
ATOM 1967 C C . VAL B 1 113 ? -6.453 7.09 -8.375 1 98.81 113 VAL B C 1
ATOM 1969 O O . VAL B 1 113 ? -7.305 6.355 -8.883 1 98.81 113 VAL B O 1
ATOM 1972 N N . PHE B 1 114 ? -6.824 8.25 -7.855 1 98.81 114 PHE B N 1
ATOM 1973 C CA . PHE B 1 114 ? -8.211 8.594 -7.555 1 98.81 114 PHE B CA 1
ATOM 1974 C C . PHE B 1 114 ? -8.969 8.938 -8.836 1 98.81 114 PHE B C 1
ATOM 1976 O O . PHE B 1 114 ? -10.203 8.953 -8.844 1 98.81 114 PHE B O 1
ATOM 1983 N N . GLU B 1 115 ? -8.266 9.203 -9.867 1 98.06 115 GLU B N 1
ATOM 1984 C CA . GLU B 1 115 ? -8.906 9.625 -11.117 1 98.06 115 GLU B CA 1
ATOM 1985 C C . GLU B 1 115 ? -9.203 8.422 -12.016 1 98.06 115 GLU B C 1
ATOM 1987 O O . GLU B 1 115 ? -9.805 8.57 -13.078 1 98.06 115 GLU B O 1
ATOM 1992 N N . ARG B 1 116 ? -8.781 7.277 -11.594 1 97.88 116 ARG B N 1
ATOM 1993 C CA . ARG B 1 116 ? -8.938 6.09 -12.43 1 97.88 116 ARG B CA 1
ATOM 1994 C C . ARG B 1 116 ? -10.305 5.453 -12.219 1 97.88 116 ARG B C 1
ATOM 1996 O O . ARG B 1 116 ? -10.867 5.52 -11.125 1 97.88 116 ARG B O 1
ATOM 2003 N N . SER B 1 117 ? -10.781 4.746 -13.234 1 94.06 117 SER B N 1
ATOM 2004 C CA . SER B 1 117 ? -12.094 4.113 -13.188 1 94.06 117 SER B CA 1
ATOM 2005 C C . SER B 1 117 ? -12.109 2.93 -12.227 1 94.06 117 SER B C 1
ATOM 2007 O O . SER B 1 117 ? -13.164 2.521 -11.742 1 94.06 117 SER B O 1
ATOM 2009 N N . THR B 1 118 ? -10.891 2.424 -11.883 1 95.12 118 THR B N 1
ATOM 2010 C CA . THR B 1 118 ? -10.797 1.254 -11.016 1 95.12 118 THR B CA 1
ATOM 2011 C C . THR B 1 118 ? -10.742 1.669 -9.547 1 95.12 118 THR B C 1
ATOM 2013 O O . THR B 1 118 ? -10.672 0.819 -8.656 1 95.12 118 THR B O 1
ATOM 2016 N N . CYS B 1 119 ? -10.727 2.992 -9.328 1 97.44 119 CYS B N 1
ATOM 2017 C CA . CYS B 1 119 ? -10.797 3.498 -7.965 1 97.44 119 CYS B CA 1
ATOM 2018 C C . CYS B 1 119 ? -12.242 3.646 -7.512 1 97.44 119 CYS B C 1
ATOM 2020 O O . CYS B 1 119 ? -12.977 4.484 -8.039 1 97.44 119 CYS B O 1
ATOM 2022 N N . HIS B 1 120 ? -12.617 2.953 -6.477 1 96.06 120 HIS B N 1
ATOM 2023 C CA . HIS B 1 120 ? -14.031 2.852 -6.145 1 96.06 120 HIS B CA 1
ATOM 2024 C C . HIS B 1 120 ? -14.422 3.854 -5.059 1 96.06 120 HIS B C 1
ATOM 2026 O O . HIS B 1 120 ? -15.602 4.035 -4.77 1 96.06 120 HIS B O 1
ATOM 2032 N N . HIS B 1 121 ? -13.508 4.449 -4.457 1 98.38 121 HIS B N 1
ATOM 2033 C CA . HIS B 1 121 ? -13.734 5.496 -3.467 1 98.38 121 HIS B CA 1
ATOM 2034 C C . HIS B 1 121 ? -12.734 6.641 -3.639 1 98.38 121 HIS B C 1
ATOM 2036 O O . HIS B 1 121 ? -11.531 6.406 -3.73 1 98.38 121 HIS B O 1
ATOM 2042 N N . ARG B 1 122 ? -13.242 7.809 -3.676 1 98.12 122 ARG B N 1
ATOM 2043 C CA . ARG B 1 122 ? -12.422 9.008 -3.789 1 98.12 122 ARG B CA 1
ATOM 2044 C C . ARG B 1 122 ? -12.648 9.945 -2.609 1 98.12 122 ARG B C 1
ATOM 2046 O O . ARG B 1 122 ? -13.758 10.445 -2.416 1 98.12 122 ARG B O 1
ATOM 2053 N N . PRO B 1 123 ? -11.602 10.211 -1.867 1 98.81 123 PRO B N 1
ATOM 2054 C CA . PRO B 1 123 ? -11.766 11.203 -0.799 1 98.81 123 PRO B CA 1
ATOM 2055 C C . PRO B 1 123 ? -11.883 12.633 -1.33 1 98.81 123 PRO B C 1
ATOM 2057 O O . PRO B 1 123 ? -11.547 12.891 -2.488 1 98.81 123 PRO B O 1
ATOM 2060 N N . GLU B 1 124 ? -12.43 13.508 -0.479 1 98.69 124 GLU B N 1
ATOM 2061 C CA . GLU B 1 124 ? -12.188 14.93 -0.736 1 98.69 124 GLU B CA 1
ATOM 2062 C C . GLU B 1 124 ? -10.711 15.273 -0.548 1 98.69 124 GLU B C 1
ATOM 2064 O O . GLU B 1 124 ? -10.07 14.789 0.384 1 98.69 124 GLU B O 1
ATOM 2069 N N . ILE B 1 125 ? -10.18 16.109 -1.427 1 98.75 125 ILE B N 1
ATOM 2070 C CA . ILE B 1 125 ? -8.734 16.328 -1.407 1 98.75 125 ILE B CA 1
ATOM 2071 C C . ILE B 1 125 ? -8.438 17.812 -1.247 1 98.75 125 ILE B C 1
ATOM 2073 O O . ILE B 1 125 ? -9.016 18.656 -1.946 1 98.75 125 ILE B O 1
ATOM 2077 N N . VAL B 1 126 ? -7.609 18.109 -0.311 1 98.38 126 VAL B N 1
ATOM 2078 C CA . VAL B 1 126 ? -6.996 19.422 -0.182 1 98.38 126 VAL B CA 1
ATOM 2079 C C . VAL B 1 126 ? -5.477 19.297 -0.206 1 98.38 126 VAL B C 1
ATOM 2081 O O . VAL B 1 126 ? -4.871 18.828 0.764 1 98.38 126 VAL B O 1
ATOM 2084 N N . GLY B 1 127 ? -4.867 19.766 -1.298 1 98.31 127 GLY B N 1
ATOM 2085 C CA . GLY B 1 127 ? -3.42 19.734 -1.438 1 98.31 127 GLY B CA 1
ATOM 2086 C C . GLY B 1 127 ? -2.766 21.094 -1.218 1 98.31 127 GLY B C 1
ATOM 2087 O O . GLY B 1 127 ? -3.414 22.125 -1.353 1 98.31 127 GLY B O 1
ATOM 2088 N N . GLY B 1 128 ? -1.459 21.031 -0.784 1 98.25 128 GLY B N 1
ATOM 2089 C CA . GLY B 1 128 ? -0.674 22.25 -0.668 1 98.25 128 GLY B CA 1
ATOM 2090 C C . GLY B 1 128 ? -0.851 22.953 0.666 1 98.25 128 GLY B C 1
ATOM 2091 O O . GLY B 1 128 ? -0.585 24.156 0.784 1 98.25 128 GLY B O 1
ATOM 2092 N N . LEU B 1 129 ? -1.419 22.234 1.662 1 97.81 129 LEU B N 1
ATOM 2093 C CA . LEU B 1 129 ? -1.571 22.781 3 1 97.81 129 LEU B CA 1
ATOM 2094 C C . LEU B 1 129 ? -0.212 23.031 3.645 1 97.81 129 LEU B C 1
ATOM 2096 O O . LEU B 1 129 ? 0.55 22.094 3.877 1 97.81 129 LEU B O 1
ATOM 2100 N N . ARG B 1 130 ? 0.115 24.312 3.941 1 98 130 ARG B N 1
ATOM 2101 C CA . ARG B 1 130 ? 1.422 24.672 4.48 1 98 130 ARG B CA 1
ATOM 2102 C C . ARG B 1 130 ? 2.545 24.109 3.617 1 98 130 ARG B C 1
ATOM 2104 O O . ARG B 1 130 ? 3.494 23.516 4.137 1 98 130 ARG B O 1
ATOM 2111 N N . GLU B 1 131 ? 2.379 24.266 2.334 1 98.25 131 GLU B N 1
ATOM 2112 C CA . GLU B 1 131 ? 3.211 23.609 1.325 1 98.25 131 GLU B CA 1
ATOM 2113 C C . GLU B 1 131 ? 4.684 23.969 1.519 1 98.25 131 GLU B C 1
ATOM 2115 O O . GLU B 1 131 ? 5.543 23.078 1.531 1 98.25 131 GLU B O 1
ATOM 2120 N N . ALA B 1 132 ? 5.031 25.219 1.711 1 98.25 132 ALA B N 1
ATOM 2121 C CA . ALA B 1 132 ? 6.418 25.672 1.809 1 98.25 132 ALA B CA 1
ATOM 2122 C C . ALA B 1 132 ? 7.102 25.062 3.035 1 98.25 132 ALA B C 1
ATOM 2124 O O . ALA B 1 132 ? 8.258 24.656 2.965 1 98.25 132 ALA B O 1
ATOM 2125 N N . GLU B 1 133 ? 6.453 25.078 4.145 1 98.25 133 GLU B N 1
ATOM 2126 C CA . GLU B 1 133 ? 7.004 24.516 5.375 1 98.25 133 GLU B CA 1
ATOM 2127 C C . GLU B 1 133 ? 7.246 23.016 5.23 1 98.25 133 GLU B C 1
ATOM 2129 O O . GLU B 1 133 ? 8.281 22.5 5.664 1 98.25 133 GLU B O 1
ATOM 2134 N N . ASN B 1 134 ? 6.289 22.328 4.656 1 98.44 134 ASN B N 1
ATOM 2135 C CA . ASN B 1 134 ? 6.418 20.891 4.461 1 98.44 134 ASN B CA 1
ATOM 2136 C C . ASN B 1 134 ? 7.531 20.562 3.469 1 98.44 134 ASN B C 1
ATOM 2138 O O . ASN B 1 134 ? 8.281 19.609 3.67 1 98.44 134 ASN B O 1
ATOM 2142 N N . ALA B 1 135 ? 7.633 21.328 2.4 1 98.25 135 ALA B N 1
ATOM 2143 C CA . ALA B 1 135 ? 8.703 21.141 1.424 1 98.25 135 ALA B CA 1
ATOM 2144 C C . ALA B 1 135 ? 10.07 21.359 2.061 1 98.25 135 ALA B C 1
ATOM 2146 O O . ALA B 1 135 ? 11.023 20.625 1.758 1 98.25 135 ALA B O 1
ATOM 2147 N N . ALA B 1 136 ? 10.156 22.328 2.928 1 97.94 136 ALA B N 1
ATOM 2148 C CA . ALA B 1 136 ? 11.422 22.641 3.588 1 97.94 136 ALA B CA 1
ATOM 2149 C C . ALA B 1 136 ? 11.891 21.484 4.461 1 97.94 136 ALA B C 1
ATOM 2151 O O . ALA B 1 136 ? 13.094 21.234 4.57 1 97.94 136 ALA B O 1
ATOM 2152 N N . LEU B 1 137 ? 10.977 20.812 5.145 1 96.94 137 LEU B N 1
ATOM 2153 C CA . LEU B 1 137 ? 11.32 19.656 5.965 1 96.94 137 LEU B CA 1
ATOM 2154 C C . LEU B 1 137 ? 12.039 18.594 5.133 1 96.94 137 LEU B C 1
ATOM 2156 O O . LEU B 1 137 ? 13.055 18.047 5.57 1 96.94 137 LEU B O 1
ATOM 2160 N N . LEU B 1 138 ? 11.531 18.328 3.898 1 96.94 138 LEU B N 1
ATOM 2161 C CA . LEU B 1 138 ? 12.117 17.328 3.01 1 96.94 138 LEU B CA 1
ATOM 2162 C C . LEU B 1 138 ? 13.469 17.812 2.48 1 96.94 138 LEU B C 1
ATOM 2164 O O . LEU B 1 138 ? 14.445 17.062 2.498 1 96.94 138 LEU B O 1
ATOM 2168 N N . GLN B 1 139 ? 13.469 19.031 2.074 1 96.81 139 GLN B N 1
ATOM 2169 C CA . GLN B 1 139 ? 14.688 19.594 1.5 1 96.81 139 GLN B CA 1
ATOM 2170 C C . GLN B 1 139 ? 15.828 19.594 2.516 1 96.81 139 GLN B C 1
ATOM 2172 O O . GLN B 1 139 ? 16.969 19.266 2.184 1 96.81 139 GLN B O 1
ATOM 2177 N N . ASP B 1 140 ? 15.492 20 3.713 1 96.19 140 ASP B N 1
ATOM 2178 C CA . ASP B 1 140 ? 16.484 20.047 4.777 1 96.19 140 ASP B CA 1
ATOM 2179 C C . ASP B 1 140 ? 17.031 18.656 5.078 1 96.19 140 ASP B C 1
ATOM 2181 O O . ASP B 1 140 ? 18.234 18.5 5.305 1 96.19 140 ASP B O 1
ATOM 2185 N N . PHE B 1 141 ? 16.281 17.719 5.086 1 96.81 141 PHE B N 1
ATOM 2186 C CA . PHE B 1 141 ? 16.672 16.344 5.363 1 96.81 141 PHE B CA 1
ATOM 2187 C C . PHE B 1 141 ? 17.672 15.836 4.324 1 96.81 141 PHE B C 1
ATOM 2189 O O . PHE B 1 141 ? 18.703 15.281 4.672 1 96.81 141 PHE B O 1
ATOM 2196 N N . PHE B 1 142 ? 17.328 16.047 2.986 1 94.62 142 PHE B N 1
ATOM 2197 C CA . PHE B 1 142 ? 18.172 15.508 1.918 1 94.62 142 PHE B CA 1
ATOM 2198 C C . PHE B 1 142 ? 19.453 16.312 1.779 1 94.62 142 PHE B C 1
ATOM 2200 O O . PHE B 1 142 ? 20.5 15.766 1.403 1 94.62 142 PHE B O 1
ATOM 2207 N N . ARG B 1 143 ? 19.359 17.594 2.156 1 93.5 143 ARG B N 1
ATOM 2208 C CA . ARG B 1 143 ? 20.547 18.438 2.145 1 93.5 143 ARG B CA 1
ATOM 2209 C C . ARG B 1 143 ? 21.562 17.969 3.184 1 93.5 143 ARG B C 1
ATOM 2211 O O . ARG B 1 143 ? 22.766 18.031 2.957 1 93.5 143 ARG B O 1
ATOM 2218 N N . GLN B 1 144 ? 21.094 17.484 4.277 1 91.69 144 GLN B N 1
ATOM 2219 C CA . GLN B 1 144 ? 21.953 17.047 5.371 1 91.69 144 GLN B CA 1
ATOM 2220 C C . GLN B 1 144 ? 22.562 15.68 5.086 1 91.69 144 GLN B C 1
ATOM 2222 O O . GLN B 1 144 ? 23.531 15.281 5.727 1 91.69 144 GLN B O 1
ATOM 2227 N N . ARG B 1 145 ? 22.031 14.875 4.238 1 88.81 145 ARG B N 1
ATOM 2228 C CA . ARG B 1 145 ? 22.484 13.508 3.967 1 88.81 145 ARG B CA 1
ATOM 2229 C C . ARG B 1 145 ? 23.297 13.453 2.68 1 88.81 145 ARG B C 1
ATOM 2231 O O . ARG B 1 145 ? 23.844 12.406 2.338 1 88.81 145 ARG B O 1
ATOM 2238 N N . ARG B 1 146 ? 23.281 14.719 2.012 1 68.94 146 ARG B N 1
ATOM 2239 C CA . ARG B 1 146 ? 24.25 14.844 0.927 1 68.94 146 ARG B CA 1
ATOM 2240 C C . ARG B 1 146 ? 25.594 15.328 1.449 1 68.94 146 ARG B C 1
ATOM 2242 O O . ARG B 1 146 ? 25.656 16.016 2.469 1 68.94 146 ARG B O 1
#

InterPro domains:
  IPR002125 Cytid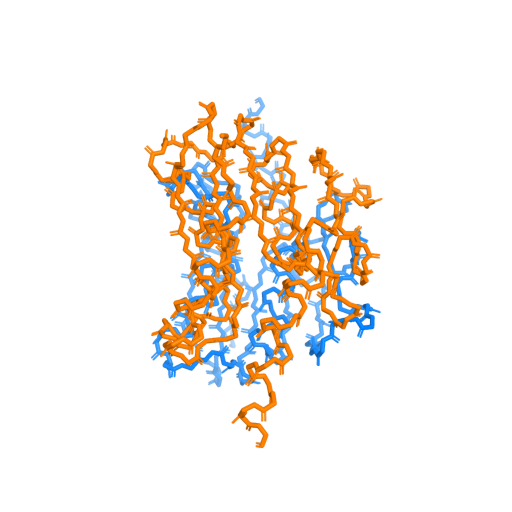ine and deoxycytidylate deaminase domain [PF14437] (2-146)
  IPR002125 Cytidine and deoxycytidylate deaminase domain [PS51747] (1-108)
  IPR016192 APOBEC/CMP deaminase, zinc-binding [PS00903] (50-87)
  IPR016193 Cytidine deaminase-like [SSF53927] (2-146)
  IPR028883 tRNA-specific adenosine deaminase [MF_00972] (5-146)

Nearest PDB structures (foldseek):
  2a8n-assembly1_B  TM=9.906E-01  e=9.915E-24  Agrobacterium tumefaciens
  7cph-assembly1_A  TM=9.650E-01  e=6.275E-21  Bacillus subtilis subsp. subtilis str. 168
  1z3a-assembly1_B  TM=9.822E-01  e=7.110E-20  Escherichia coli
  8e2q-assembly2_C  TM=9.709E-01  e=2.312E-19  Escherichia coli
  8e2p-assembly2_D  TM=9.659E-01  e=2.656E-19  Escherichia coli

pLDDT: mean 97.41, std 5.01, range [51.91, 98.94]

Radius of gyration: 18.25 Å; Cα contacts (8 Å, |Δi|>4): 789; chains: 2; bounding box: 49×54×35 Å

Foldseek 3Di:
DDPQLVQQQVQLVVCLVVVHQRKWKFKDAPRHTQFIHAACCPVVVNVLRHRLVRRLVSNCVVVVHQADQRMEMEMAEADFQSSQLSCLRNQYAEYEYAAYDQPGHCCPHDVNNQPDPPRPHDHHYDYNVPRVVSVVSNVVSVVVVD/DDPQLVLQQVQLVVCLVVVHQRKWKFKDAPRHTQFIHAACCPVVVNVLRHRLVVRLVSNCVVVVHQADQRMEMEMAEADFQSSQLSCLRNQYAEYEYAAYDQPGHCCPHDVNNQPDPPRPHDHHYDYNVVRVVSVVSNVVSVVVVD

Organism: Magnetospirillum gryphiswaldense (strain DSM 6361 / JCM 21280 / NBRC 15271 / MSR-1) (NCBI:txid431944)

Secondary structure (DSSP, 8-state):
---HHHHHHHHHHHHHHTTS---EEEEEETTEEEEEEE--TTTTT-TT--HHHHHHHHHHHHHT-S--TTEEEEEEE---HHHHHHHHHHT-SEEEEEE--TTT-SSSSTT-GGGSTT-----EEEE-TTHHHHHHHHHHHHHHT-/---HHHHHHHHHHHHHHTTS---EEEEEETTEEEEEEE--TTTTT-TT--HHHHHHHHHHHHHT-S--TTEEEEEEE---HHHHHHHHHHT-SEEEEEE--TTT-SSSSTT-GGGSTT-----EEEE-TTHHHHHHHHHHHHHHH-

Solvent-accessible surface area (backbone atoms only — not comparable to full-atom values): 13610 Å² total; per-residue (Å²): 127,86,54,53,60,58,54,5,45,52,25,8,52,53,12,40,75,73,73,26,72,46,32,6,12,26,28,31,43,89,90,35,79,65,25,67,30,29,24,35,31,74,83,60,18,19,57,65,33,38,14,59,47,50,20,51,43,49,33,16,48,74,68,66,32,39,65,38,58,71,25,34,36,26,28,32,44,39,43,30,36,30,44,40,35,42,42,29,59,18,33,32,41,31,39,36,20,8,15,82,32,81,64,46,10,3,61,91,25,55,37,24,36,64,79,27,88,31,41,90,36,68,50,49,76,46,76,52,52,64,25,68,64,36,43,45,53,45,50,51,55,57,58,68,78,99,126,88,56,54,60,58,54,5,45,51,25,7,53,54,13,39,76,72,71,27,72,47,32,7,12,26,28,30,41,89,90,35,80,65,24,68,30,28,24,35,30,73,84,60,17,19,56,66,34,39,14,61,46,50,19,50,44,49,33,16,47,74,68,66,31,37,65,38,58,69,26,34,37,26,28,30,43,40,43,30,36,30,46,39,34,42,43,29,59,19,34,32,41,30,38,36,20,8,14,81,31,84,64,46,10,3,61,91,26,54,36,23,35,66,79,27,87,32,42,90,36,69,50,49,77,45,76,52,53,63,25,68,64,35,41,46,52,44,50,52,53,56,57,70,78,96